Protein AF-A0A959VRY9-F1 (afdb_monomer)

Structure (mmCIF, N/CA/C/O backbone):
data_AF-A0A959VRY9-F1
#
_entry.id   AF-A0A959VRY9-F1
#
loop_
_atom_site.group_PDB
_atom_site.id
_atom_site.type_symbol
_atom_site.label_atom_id
_atom_site.label_alt_id
_atom_site.label_comp_id
_atom_site.label_asym_id
_atom_site.label_entity_id
_atom_site.label_seq_id
_atom_site.pdbx_PDB_ins_code
_atom_site.Cartn_x
_atom_site.Cartn_y
_atom_site.Cartn_z
_atom_site.occupancy
_atom_site.B_iso_or_equiv
_atom_site.auth_seq_id
_atom_site.auth_comp_id
_atom_site.auth_asym_id
_atom_site.auth_atom_id
_atom_site.pdbx_PDB_model_num
ATOM 1 N N . VAL A 1 1 ? -17.363 8.654 20.495 1.00 49.50 1 VAL A N 1
ATOM 2 C CA . VAL A 1 1 ? -18.351 7.666 19.997 1.00 49.50 1 VAL A CA 1
ATOM 3 C C . VAL A 1 1 ? -19.424 8.350 19.160 1.00 49.50 1 VAL A C 1
ATOM 5 O O . VAL A 1 1 ? -19.550 7.973 18.010 1.00 49.50 1 VAL A O 1
ATOM 8 N N . GLN A 1 2 ? -20.119 9.388 19.652 1.00 43.72 2 GLN A N 1
ATOM 9 C CA . GLN A 1 2 ? -21.129 10.095 18.842 1.00 43.72 2 GLN A CA 1
ATOM 10 C C . GLN A 1 2 ? -20.547 10.751 17.574 1.00 43.72 2 GLN A C 1
ATOM 12 O O . GLN A 1 2 ? -21.037 10.477 16.494 1.00 43.72 2 GLN A O 1
ATOM 17 N N . ASP A 1 3 ? -19.422 11.467 17.664 1.00 44.31 3 ASP A N 1
ATOM 18 C CA . ASP A 1 3 ? -18.777 12.072 16.480 1.00 44.31 3 ASP A CA 1
ATOM 19 C C . ASP A 1 3 ? -18.319 11.056 15.410 1.00 44.31 3 ASP A C 1
ATOM 21 O O . ASP A 1 3 ? -18.201 11.407 14.240 1.00 44.31 3 ASP A O 1
ATOM 25 N N . VAL A 1 4 ? -18.060 9.801 15.804 1.00 46.12 4 VAL A N 1
ATOM 26 C CA . VAL A 1 4 ? -17.737 8.689 14.887 1.00 46.12 4 VAL A CA 1
ATOM 27 C C . VAL A 1 4 ? -19.014 8.194 14.210 1.00 46.12 4 VAL A C 1
ATOM 29 O O . VAL A 1 4 ? -19.057 8.049 12.994 1.00 46.12 4 VAL A O 1
ATOM 32 N N . LEU A 1 5 ? -20.082 8.004 14.992 1.00 49.72 5 LEU A N 1
ATOM 33 C CA . LEU A 1 5 ? -21.415 7.661 14.490 1.00 49.72 5 LEU A CA 1
ATOM 3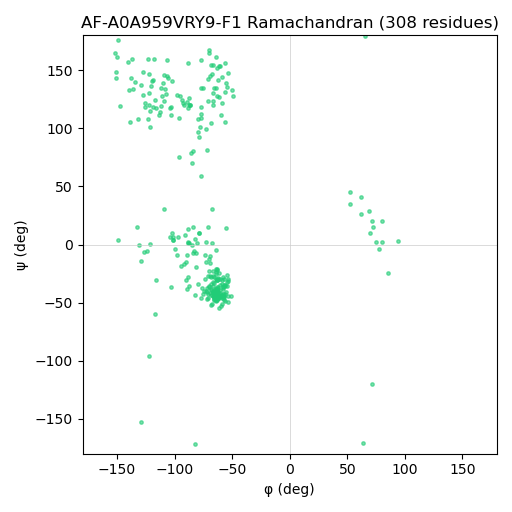4 C C . LEU A 1 5 ? -21.986 8.738 13.555 1.00 49.72 5 LEU A C 1
ATOM 36 O O . LEU A 1 5 ? -22.744 8.418 12.648 1.00 49.72 5 LEU A O 1
ATOM 40 N N . ASP A 1 6 ? -21.613 10.002 13.746 1.00 46.38 6 ASP A N 1
ATOM 41 C CA . ASP A 1 6 ? -22.079 11.119 12.922 1.00 46.38 6 ASP A CA 1
ATOM 42 C C . ASP A 1 6 ? -21.293 11.241 11.596 1.00 46.38 6 ASP A C 1
ATOM 44 O O . ASP A 1 6 ? -21.781 11.849 10.641 1.00 46.38 6 ASP A O 1
ATOM 48 N N . LYS A 1 7 ? -20.091 10.645 11.516 1.00 44.81 7 LYS A N 1
ATOM 49 C CA . LYS A 1 7 ? -19.239 10.574 10.309 1.00 44.81 7 LYS A CA 1
ATOM 50 C C . LYS A 1 7 ? -19.322 9.242 9.558 1.00 44.81 7 LYS A C 1
ATOM 52 O O . LYS A 1 7 ? -18.791 9.130 8.459 1.00 44.81 7 LYS A O 1
ATOM 57 N N . ALA A 1 8 ? -20.078 8.296 10.104 1.00 45.47 8 ALA A N 1
ATOM 58 C CA . ALA A 1 8 ? -20.418 6.956 9.623 1.00 45.47 8 ALA A CA 1
ATOM 59 C C . ALA A 1 8 ? -21.061 6.849 8.217 1.00 45.47 8 ALA A C 1
ATOM 61 O O . ALA A 1 8 ? -21.632 5.818 7.869 1.00 45.47 8 ALA A O 1
ATOM 62 N N . ALA A 1 9 ? -21.014 7.898 7.394 1.00 37.34 9 ALA A N 1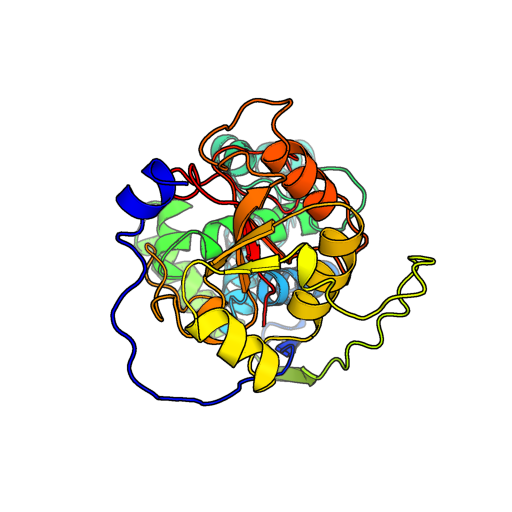
ATOM 63 C CA . ALA A 1 9 ? -21.694 7.981 6.102 1.00 37.34 9 ALA A CA 1
ATOM 64 C C . ALA A 1 9 ? -21.191 6.965 5.049 1.00 37.34 9 ALA A C 1
ATOM 66 O O . ALA A 1 9 ? -21.775 6.882 3.969 1.00 37.34 9 ALA A O 1
ATOM 67 N N . CYS A 1 10 ? -20.144 6.192 5.356 1.00 42.47 10 CYS A N 1
ATOM 68 C CA . CYS A 1 10 ? -19.593 5.142 4.496 1.00 42.47 10 CYS A CA 1
ATOM 69 C C . CYS A 1 10 ? -20.222 3.747 4.704 1.00 42.47 10 CYS A C 1
ATOM 71 O O . CYS A 1 10 ? -19.977 2.861 3.884 1.00 42.47 10 CYS A O 1
ATOM 73 N N . TYR A 1 11 ? -21.051 3.531 5.736 1.00 47.03 11 TYR A N 1
ATOM 74 C CA . TYR A 1 11 ? -21.694 2.230 5.985 1.00 47.03 11 TYR A CA 1
ATOM 75 C C . TYR A 1 11 ? -22.976 2.101 5.141 1.00 47.03 11 TYR A C 1
ATOM 77 O O . TYR A 1 11 ? -24.079 2.406 5.591 1.00 47.03 11 TYR A O 1
ATOM 85 N N . GLY A 1 12 ? -22.820 1.755 3.861 1.00 39.84 12 GLY A N 1
ATOM 86 C CA . GLY A 1 12 ? -23.936 1.582 2.922 1.00 39.84 12 GLY A CA 1
ATOM 87 C C . GLY A 1 12 ? -24.815 0.362 3.232 1.00 39.84 12 GLY A C 1
ATOM 88 O O . GLY A 1 12 ? -24.339 -0.611 3.804 1.00 39.84 12 GLY A O 1
ATOM 89 N N . ASP A 1 13 ? -26.087 0.402 2.814 1.00 36.28 13 ASP A N 1
ATOM 90 C CA . ASP A 1 13 ? -27.021 -0.738 2.860 1.00 36.28 13 ASP A CA 1
ATOM 91 C C . ASP A 1 13 ? -26.503 -1.911 2.003 1.00 36.28 13 ASP A C 1
ATOM 93 O O . ASP A 1 13 ? -26.204 -1.736 0.817 1.00 36.28 13 ASP A O 1
ATOM 97 N N . LEU A 1 14 ? -26.412 -3.115 2.582 1.00 43.03 14 LEU A N 1
ATOM 98 C CA . LEU A 1 14 ? -25.776 -4.277 1.949 1.00 43.03 14 LEU A CA 1
ATOM 99 C C . LEU A 1 14 ? -26.770 -5.277 1.366 1.00 43.03 14 LEU A C 1
ATOM 101 O O . LEU A 1 14 ? -27.803 -5.590 1.956 1.00 43.03 14 LEU A O 1
ATOM 105 N N . GLY A 1 15 ? -26.410 -5.809 0.197 1.00 35.34 15 GLY A N 1
ATOM 106 C CA . GLY A 1 15 ? -27.055 -6.953 -0.434 1.00 35.34 15 GLY A CA 1
ATOM 107 C C . GLY A 1 15 ? -26.160 -8.189 -0.376 1.00 35.34 15 GLY A C 1
ATOM 108 O O . GLY A 1 15 ? -24.977 -8.123 -0.711 1.00 35.34 15 GLY A O 1
ATOM 109 N N . ASP A 1 16 ? -26.760 -9.318 0.003 1.00 37.28 16 ASP A N 1
ATOM 110 C CA . ASP A 1 16 ? -26.166 -10.655 -0.010 1.00 37.28 16 ASP A CA 1
ATOM 111 C C . ASP A 1 16 ? -25.657 -11.037 -1.407 1.00 37.28 16 ASP A C 1
ATOM 113 O O . ASP A 1 16 ? -26.446 -11.415 -2.271 1.00 37.28 16 ASP A O 1
ATOM 117 N N . THR A 1 17 ? -24.340 -11.029 -1.625 1.00 38.25 17 THR A N 1
ATOM 118 C CA . THR A 1 17 ? -23.703 -11.950 -2.582 1.00 38.25 17 THR A CA 1
ATOM 119 C C . THR A 1 17 ? -22.303 -12.325 -2.096 1.00 38.25 17 THR A C 1
ATOM 121 O O . THR A 1 17 ? -21.437 -11.475 -1.908 1.00 38.25 17 THR A O 1
ATOM 124 N N . VAL A 1 18 ? -22.099 -13.623 -1.858 1.00 38.34 18 VAL A N 1
ATOM 125 C CA . VAL A 1 18 ? -20.848 -14.223 -1.382 1.00 38.34 18 VAL A CA 1
ATOM 126 C C . VAL A 1 18 ? -20.259 -15.070 -2.510 1.00 38.34 18 VAL A C 1
ATOM 128 O O . VAL A 1 18 ? -20.870 -16.057 -2.905 1.00 38.34 18 VAL A O 1
ATOM 131 N N . GLU A 1 19 ? -19.051 -14.739 -2.964 1.00 36.59 19 GLU A N 1
ATOM 132 C CA . GLU A 1 19 ? -18.061 -15.752 -3.340 1.00 36.59 19 GLU A CA 1
ATOM 133 C C . GLU A 1 19 ? -16.779 -15.463 -2.553 1.00 36.59 19 GLU A C 1
ATOM 135 O O . GLU A 1 19 ? -16.200 -14.381 -2.647 1.00 36.59 19 GLU A O 1
ATOM 140 N N . ALA A 1 20 ? -16.378 -16.421 -1.719 1.00 39.19 20 ALA A N 1
ATOM 141 C CA . ALA A 1 20 ? -15.155 -16.360 -0.938 1.00 39.19 20 ALA A CA 1
ATOM 142 C C . ALA A 1 20 ? -13.962 -16.689 -1.848 1.00 39.19 20 ALA A C 1
ATOM 144 O O . ALA A 1 20 ? -13.706 -17.855 -2.149 1.00 39.19 20 ALA A O 1
ATOM 145 N N . ASP A 1 21 ? -13.222 -15.676 -2.303 1.00 40.88 21 ASP A N 1
ATOM 146 C CA . ASP A 1 21 ? -11.870 -15.894 -2.832 1.00 40.88 21 ASP A CA 1
ATOM 147 C C . ASP A 1 21 ? -10.897 -15.873 -1.643 1.00 40.88 21 ASP A C 1
ATOM 149 O O . ASP A 1 21 ? -10.285 -14.864 -1.300 1.00 40.88 21 ASP A O 1
ATOM 153 N N . GLU A 1 22 ? -10.872 -17.011 -0.953 1.00 44.75 22 GLU A N 1
ATOM 154 C CA . GLU A 1 22 ? -10.292 -17.259 0.375 1.00 44.75 22 GLU A CA 1
ATOM 155 C C . GLU A 1 22 ? -8.758 -17.442 0.388 1.00 44.75 22 GLU A C 1
ATOM 157 O O . GLU A 1 22 ? -8.208 -17.931 1.373 1.00 44.75 22 GLU A O 1
ATOM 162 N N . GLN A 1 23 ? -8.039 -17.169 -0.709 1.00 48.69 23 GLN A N 1
ATOM 163 C CA . GLN A 1 23 ? -6.652 -17.642 -0.851 1.00 48.69 23 GLN A CA 1
ATOM 164 C C . GLN A 1 23 ? -5.685 -16.604 -1.405 1.00 48.69 23 GLN A C 1
ATOM 166 O O . GLN A 1 23 ? -5.927 -16.027 -2.467 1.00 48.69 23 GLN A O 1
ATOM 171 N N . LEU A 1 24 ? -4.529 -16.523 -0.734 1.00 47.06 24 LEU A N 1
ATOM 172 C CA . LEU A 1 24 ? -3.384 -15.736 -1.165 1.00 47.06 24 LEU A CA 1
ATOM 173 C C . LEU A 1 24 ? -2.873 -16.180 -2.520 1.00 47.06 24 LEU A C 1
ATOM 175 O O . LEU A 1 24 ? -2.371 -17.297 -2.672 1.00 47.06 24 LEU A O 1
ATOM 179 N N . LYS A 1 25 ? -3.057 -15.314 -3.522 1.00 57.34 25 LYS A N 1
ATOM 180 C CA . LYS A 1 25 ? -2.645 -15.570 -4.905 1.00 57.34 25 LYS A CA 1
ATOM 181 C C . LYS A 1 25 ? -1.294 -14.925 -5.132 1.00 57.34 25 LYS A C 1
ATOM 183 O O . LYS A 1 25 ? -1.172 -13.928 -5.836 1.00 57.34 25 LYS A O 1
ATOM 188 N N . ASN A 1 26 ? -0.269 -15.573 -4.594 1.00 68.44 26 ASN A N 1
ATOM 189 C CA . ASN A 1 26 ? 1.088 -15.329 -5.048 1.00 68.44 26 ASN A CA 1
ATOM 190 C C . ASN A 1 26 ? 1.210 -15.802 -6.496 1.00 68.44 26 ASN A C 1
ATOM 192 O O . ASN A 1 26 ? 0.731 -16.881 -6.847 1.00 68.44 26 ASN A O 1
ATOM 196 N N . TYR A 1 27 ? 1.831 -15.003 -7.354 1.00 77.88 27 TYR A N 1
ATOM 197 C CA . TYR A 1 27 ? 2.062 -15.387 -8.739 1.00 77.88 27 TYR A CA 1
ATOM 198 C C . TYR A 1 27 ? 3.533 -15.702 -8.936 1.00 77.88 27 TYR A C 1
ATOM 200 O O . TYR A 1 27 ? 4.385 -14.893 -8.598 1.00 77.88 27 TYR A O 1
ATOM 208 N N . ILE A 1 28 ? 3.808 -16.862 -9.525 1.00 81.50 28 ILE A N 1
ATOM 209 C CA . ILE A 1 28 ? 5.102 -17.137 -10.142 1.00 81.50 28 ILE A CA 1
ATOM 210 C C . ILE A 1 28 ? 4.889 -17.024 -11.642 1.00 81.50 28 ILE A C 1
ATOM 212 O O . ILE A 1 28 ? 4.080 -17.753 -12.230 1.00 81.50 28 ILE A O 1
ATOM 216 N N . CYS A 1 29 ? 5.581 -16.075 -12.244 1.00 84.75 29 CYS A N 1
ATOM 217 C CA . CYS A 1 29 ? 5.404 -15.654 -13.612 1.00 84.75 29 CYS A CA 1
ATOM 218 C C . CYS A 1 29 ? 6.692 -15.872 -14.406 1.00 84.75 29 CYS A C 1
ATOM 220 O O . CYS A 1 29 ? 7.807 -15.614 -13.961 1.00 84.75 29 CYS A O 1
ATOM 222 N N . GLN A 1 30 ? 6.522 -16.320 -15.640 1.00 84.81 30 GLN A N 1
ATOM 223 C CA . GLN A 1 30 ? 7.581 -16.405 -16.626 1.00 84.81 30 GLN A CA 1
ATOM 224 C C . GLN A 1 30 ? 7.214 -15.474 -17.775 1.00 84.81 30 GLN A C 1
ATOM 226 O O . GLN A 1 30 ? 6.126 -15.582 -18.339 1.00 84.81 30 GLN A O 1
ATOM 231 N N . ALA A 1 31 ? 8.098 -14.532 -18.107 1.00 77.69 31 ALA A N 1
ATOM 232 C CA . ALA A 1 31 ? 7.881 -13.649 -19.250 1.00 77.69 31 ALA A CA 1
ATOM 233 C C . ALA A 1 31 ? 7.856 -14.448 -20.562 1.00 77.69 31 ALA A C 1
ATOM 235 O O . ALA A 1 31 ? 8.344 -15.579 -20.619 1.00 77.69 31 ALA A O 1
ATOM 236 N N . SER A 1 32 ? 7.292 -13.859 -21.619 1.00 80.12 32 SER A N 1
ATOM 237 C CA . SER A 1 32 ? 7.204 -14.515 -22.926 1.00 80.12 32 SER A CA 1
ATOM 238 C C . SER A 1 32 ? 8.574 -15.007 -23.409 1.00 80.12 32 SER A C 1
ATOM 240 O O . SER A 1 32 ? 9.592 -14.361 -23.160 1.00 80.12 32 SER A O 1
ATOM 242 N N . ASP A 1 33 ? 8.622 -16.119 -24.150 1.00 76.50 33 ASP A N 1
ATOM 243 C CA . ASP A 1 33 ? 9.887 -16.698 -24.644 1.00 76.50 33 ASP A CA 1
ATOM 244 C C . ASP A 1 33 ? 10.751 -15.683 -25.413 1.00 76.50 33 ASP A C 1
ATOM 246 O O . ASP A 1 33 ? 11.979 -15.744 -25.390 1.00 76.50 33 ASP A O 1
ATOM 250 N N . ALA A 1 34 ? 10.110 -14.709 -26.065 1.00 73.06 34 ALA A N 1
ATOM 251 C CA . ALA A 1 34 ? 10.777 -13.633 -26.788 1.00 73.06 34 ALA A CA 1
ATOM 252 C C . ALA A 1 34 ? 11.489 -12.616 -25.875 1.00 73.06 34 ALA A C 1
ATOM 254 O O . ALA A 1 34 ? 12.378 -11.911 -26.346 1.00 73.06 34 ALA A O 1
ATOM 255 N N . ARG A 1 35 ? 11.084 -12.504 -24.605 1.00 78.88 35 ARG A N 1
ATOM 256 C CA . ARG A 1 35 ? 11.512 -11.461 -23.657 1.00 78.88 35 ARG A CA 1
ATOM 257 C C . ARG A 1 35 ? 12.055 -12.008 -22.334 1.00 78.88 35 ARG A C 1
ATOM 259 O O . ARG A 1 35 ? 12.595 -11.239 -21.549 1.00 78.88 35 ARG A O 1
ATOM 266 N N . VAL A 1 36 ? 11.985 -13.318 -22.092 1.00 72.38 36 VAL A N 1
ATOM 267 C CA . VAL A 1 36 ? 12.391 -13.957 -20.825 1.00 72.38 36 VAL A CA 1
ATOM 268 C C . VAL A 1 36 ? 13.845 -13.686 -20.426 1.00 72.38 36 VAL A C 1
ATOM 270 O O . VAL A 1 36 ? 14.155 -13.614 -19.244 1.00 72.38 36 VAL A O 1
ATOM 273 N N . LEU A 1 37 ? 14.736 -13.480 -21.399 1.00 79.81 37 LEU A N 1
ATOM 274 C CA . LEU A 1 37 ? 16.145 -13.159 -21.145 1.00 79.81 37 LEU A CA 1
ATOM 275 C C . LEU A 1 37 ? 16.398 -11.665 -20.886 1.00 79.81 37 LEU A C 1
ATOM 277 O O . LEU A 1 37 ? 17.524 -11.286 -20.567 1.00 79.81 37 LEU A O 1
ATOM 281 N N . GLU A 1 38 ? 15.390 -10.808 -21.063 1.00 86.31 38 GLU A N 1
ATOM 282 C CA . GLU A 1 38 ? 15.532 -9.359 -20.910 1.00 86.31 38 GLU A CA 1
ATOM 283 C C . GLU A 1 38 ? 15.287 -8.888 -19.478 1.00 86.31 38 GLU A C 1
ATOM 285 O O . GLU A 1 38 ? 15.881 -7.885 -19.086 1.00 86.31 38 GLU A O 1
ATOM 290 N N . ILE A 1 39 ? 14.463 -9.606 -18.707 1.00 91.06 39 ILE A N 1
ATOM 291 C CA . ILE A 1 39 ? 14.120 -9.249 -17.327 1.00 91.06 39 ILE A CA 1
ATOM 292 C C . ILE A 1 39 ? 15.096 -9.932 -16.366 1.00 91.06 39 ILE A C 1
ATOM 294 O O . ILE A 1 39 ? 15.146 -11.164 -16.316 1.00 91.06 39 ILE A O 1
ATOM 298 N N . PRO A 1 40 ? 15.856 -9.183 -15.551 1.00 92.88 40 PRO A N 1
ATOM 299 C CA . PRO A 1 40 ? 16.670 -9.796 -14.512 1.00 92.88 40 PRO A CA 1
ATOM 300 C C . PRO A 1 40 ? 15.794 -10.506 -13.465 1.00 92.88 40 PRO A C 1
ATOM 302 O O . PRO A 1 40 ? 14.851 -9.917 -12.941 1.00 92.88 40 PRO A O 1
ATOM 305 N N . ASN A 1 41 ? 16.155 -11.734 -13.071 1.00 88.50 41 ASN A N 1
ATOM 306 C CA . ASN A 1 41 ? 15.417 -12.508 -12.053 1.00 88.50 41 ASN A CA 1
ATOM 307 C C . ASN A 1 41 ? 15.219 -11.750 -10.729 1.00 88.50 41 ASN A C 1
ATOM 309 O O . ASN A 1 41 ? 14.232 -11.966 -10.031 1.00 88.50 41 ASN A O 1
ATOM 313 N N . TYR A 1 42 ? 16.168 -10.878 -10.373 1.00 91.81 42 TYR A N 1
ATOM 314 C CA . TYR A 1 42 ? 16.071 -10.034 -9.185 1.00 91.81 42 TYR A CA 1
ATOM 315 C C . TYR A 1 42 ? 14.867 -9.083 -9.250 1.00 91.81 42 TYR A C 1
ATOM 317 O O . TYR A 1 42 ? 14.114 -9.014 -8.288 1.00 91.81 42 TYR A O 1
ATOM 325 N N . TYR A 1 43 ? 14.641 -8.445 -10.403 1.00 95.38 43 TYR A N 1
ATOM 326 C CA . TYR A 1 43 ? 13.486 -7.579 -10.646 1.00 95.38 43 TYR A CA 1
ATOM 327 C C . TYR A 1 43 ? 12.188 -8.377 -10.727 1.00 95.38 43 TYR A C 1
ATOM 329 O O . TYR A 1 43 ? 11.185 -7.964 -10.161 1.00 95.38 43 TYR A O 1
ATOM 337 N N . MET A 1 44 ? 12.213 -9.535 -11.400 1.00 94.19 44 MET A N 1
ATOM 338 C CA . MET A 1 44 ? 11.012 -10.353 -11.576 1.00 94.19 44 MET A CA 1
ATOM 339 C C . MET A 1 44 ? 10.374 -10.731 -10.234 1.00 94.19 44 MET A C 1
ATOM 341 O O . MET A 1 44 ? 9.169 -10.567 -10.065 1.00 94.19 44 MET A O 1
ATOM 345 N N . ARG A 1 45 ? 11.195 -11.141 -9.258 1.00 90.62 45 ARG A N 1
ATOM 346 C CA . ARG A 1 45 ? 10.725 -11.447 -7.900 1.00 90.62 45 ARG A CA 1
ATOM 347 C C . ARG A 1 45 ? 10.149 -10.223 -7.186 1.00 90.62 45 ARG A C 1
ATOM 349 O O . ARG A 1 45 ? 9.117 -10.354 -6.542 1.00 90.62 45 ARG A O 1
ATOM 356 N N . GLY A 1 46 ? 10.763 -9.050 -7.347 1.00 91.31 46 GLY A N 1
ATOM 357 C CA . GLY A 1 46 ? 10.219 -7.803 -6.802 1.00 91.31 46 GLY A CA 1
ATOM 358 C C . GLY A 1 46 ? 8.859 -7.442 -7.411 1.00 91.31 46 GLY A C 1
ATOM 359 O O . GLY A 1 46 ? 7.960 -7.011 -6.697 1.00 91.31 46 GLY A O 1
ATOM 360 N N . PHE A 1 47 ? 8.659 -7.661 -8.719 1.00 95.19 47 PHE A N 1
ATOM 361 C CA . PHE A 1 47 ? 7.360 -7.420 -9.365 1.00 95.19 47 PHE A CA 1
ATOM 362 C C . PHE A 1 47 ? 6.270 -8.366 -8.851 1.00 95.19 47 PHE A C 1
ATOM 364 O O . PHE A 1 47 ? 5.141 -7.931 -8.630 1.00 95.19 47 PHE A O 1
ATOM 371 N N . GLU A 1 48 ? 6.597 -9.649 -8.686 1.00 89.06 48 GLU A N 1
ATOM 372 C CA . GLU A 1 48 ? 5.690 -10.666 -8.141 1.00 89.06 48 GLU A CA 1
ATOM 373 C C . GLU A 1 48 ? 5.299 -10.351 -6.695 1.00 89.06 48 GLU A C 1
ATOM 375 O O . GLU A 1 48 ? 4.109 -10.368 -6.371 1.00 89.06 48 GLU A O 1
ATOM 380 N N . ASP A 1 49 ? 6.285 -10.015 -5.860 1.00 86.00 49 ASP A N 1
ATOM 381 C CA . ASP A 1 49 ? 6.088 -9.654 -4.458 1.00 86.00 49 ASP A CA 1
ATOM 382 C C . ASP A 1 49 ? 5.216 -8.401 -4.320 1.00 86.00 49 ASP A C 1
ATOM 384 O O . ASP A 1 49 ? 4.142 -8.447 -3.718 1.00 86.00 49 ASP A O 1
ATOM 388 N N . ALA A 1 50 ? 5.598 -7.305 -4.981 1.00 89.62 50 ALA A N 1
ATOM 389 C CA . ALA A 1 50 ? 4.878 -6.044 -4.878 1.00 89.62 50 ALA A CA 1
ATOM 390 C C . ALA A 1 50 ? 3.450 -6.139 -5.440 1.00 89.62 50 ALA A C 1
ATOM 392 O O . ALA A 1 50 ? 2.507 -5.613 -4.845 1.00 89.62 50 ALA A O 1
ATOM 393 N N . ALA A 1 51 ? 3.248 -6.839 -6.562 1.00 88.56 51 ALA A N 1
ATOM 394 C CA . ALA A 1 51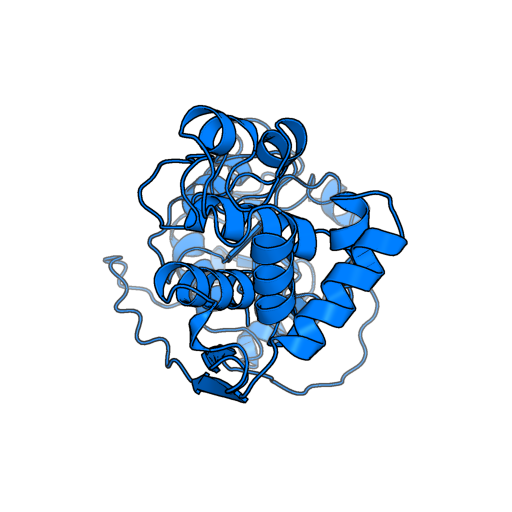 ? 1.908 -7.036 -7.108 1.00 88.56 51 ALA A CA 1
ATOM 395 C C . ALA A 1 51 ? 1.027 -7.912 -6.206 1.00 88.56 51 ALA A C 1
ATOM 397 O O . ALA A 1 51 ? -0.186 -7.694 -6.171 1.00 88.56 51 ALA A O 1
ATOM 398 N N . SER A 1 52 ? 1.613 -8.877 -5.491 1.00 80.50 52 SER A N 1
ATOM 399 C CA . SER A 1 52 ? 0.906 -9.671 -4.483 1.00 80.50 52 SER A CA 1
ATOM 400 C C . SER A 1 52 ? 0.529 -8.808 -3.277 1.00 80.50 52 SER A C 1
ATOM 402 O O . SER A 1 52 ? -0.652 -8.690 -2.945 1.00 80.50 52 SER A O 1
ATOM 404 N N . ARG A 1 53 ? 1.510 -8.092 -2.706 1.00 79.69 53 ARG A N 1
ATOM 405 C CA . ARG A 1 53 ? 1.352 -7.187 -1.556 1.00 79.69 53 ARG A CA 1
ATOM 406 C C . ARG A 1 53 ? 0.211 -6.187 -1.743 1.00 79.69 53 ARG A C 1
ATOM 408 O O . ARG A 1 53 ? -0.576 -5.981 -0.821 1.00 79.69 53 ARG A O 1
ATOM 415 N N . TYR A 1 54 ? 0.122 -5.597 -2.933 1.00 82.25 54 TYR A N 1
ATOM 416 C CA . TYR A 1 54 ? -0.849 -4.552 -3.269 1.00 82.25 54 TYR A CA 1
ATOM 417 C C . TYR A 1 54 ? -2.056 -5.047 -4.082 1.00 82.25 54 TYR A C 1
ATOM 419 O O . TYR A 1 54 ? -2.859 -4.242 -4.548 1.00 82.25 54 TYR A O 1
ATOM 427 N N . GLY A 1 55 ? -2.198 -6.360 -4.289 1.00 79.00 55 GLY A N 1
ATOM 428 C CA . GLY A 1 55 ? -3.348 -6.931 -4.997 1.00 79.00 55 GLY A CA 1
ATOM 429 C C . GLY A 1 55 ? -3.494 -6.485 -6.459 1.00 79.00 55 GLY A C 1
ATOM 430 O O . GLY A 1 55 ? -4.595 -6.516 -7.005 1.00 79.00 55 GLY A O 1
ATOM 431 N N . LEU A 1 56 ? -2.401 -6.108 -7.131 1.00 85.81 56 LEU A N 1
ATOM 432 C CA . LEU A 1 56 ? -2.416 -5.600 -8.514 1.00 85.81 56 LEU A CA 1
ATOM 433 C C . LEU A 1 56 ? -2.662 -6.703 -9.567 1.00 85.81 56 LEU A C 1
ATOM 435 O O . LEU A 1 56 ? -2.844 -6.436 -10.762 1.00 85.81 56 LEU A O 1
ATOM 439 N N . GLY A 1 57 ? -2.638 -7.967 -9.133 1.00 86.31 57 GLY A N 1
ATOM 440 C CA . GLY A 1 57 ? -2.857 -9.144 -9.966 1.00 86.31 57 GLY A CA 1
ATOM 441 C C . GLY A 1 57 ? -1.795 -9.342 -11.054 1.00 86.31 57 GLY A C 1
ATOM 442 O O . GLY A 1 57 ? -0.782 -8.647 -11.128 1.00 86.31 57 GLY A O 1
ATOM 443 N N . LYS A 1 58 ? -2.052 -10.291 -11.965 1.00 90.50 58 LYS A N 1
ATOM 444 C CA . LYS A 1 58 ? -1.130 -10.617 -13.074 1.00 90.50 58 LYS A CA 1
ATOM 445 C C . LYS A 1 58 ? -0.822 -9.408 -13.962 1.00 90.50 58 LYS A C 1
ATOM 447 O O . LYS A 1 58 ? 0.291 -9.277 -14.454 1.00 90.50 58 LYS A O 1
ATOM 452 N N . ARG A 1 59 ? -1.812 -8.532 -14.184 1.00 93.44 59 ARG A N 1
ATOM 453 C CA . ARG A 1 59 ? -1.626 -7.308 -14.980 1.00 93.44 59 ARG A CA 1
ATOM 454 C C . ARG A 1 59 ? -0.633 -6.361 -14.307 1.00 93.44 59 ARG A C 1
ATOM 456 O O . ARG A 1 59 ? 0.223 -5.831 -15.003 1.00 93.44 59 ARG A O 1
ATOM 463 N N . GLY A 1 60 ? -0.714 -6.203 -12.986 1.00 94.00 60 GLY A N 1
ATOM 464 C CA . GLY A 1 60 ? 0.210 -5.381 -12.209 1.00 94.00 60 GLY A CA 1
ATOM 465 C C . GLY A 1 60 ? 1.668 -5.796 -12.369 1.00 94.00 60 GLY A C 1
ATOM 466 O O . GLY A 1 60 ? 2.503 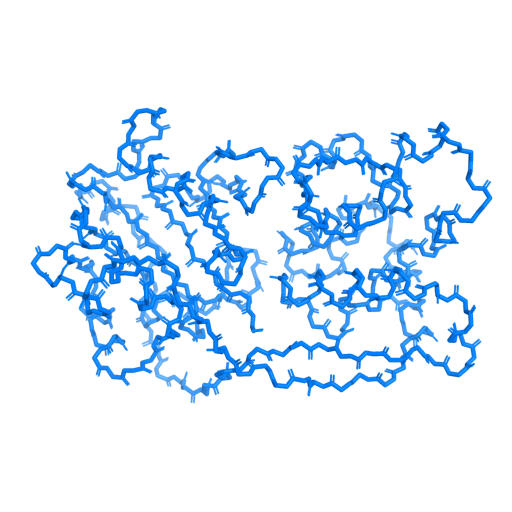-4.944 -12.648 1.00 94.00 60 GLY A O 1
ATOM 467 N N . ILE A 1 61 ? 1.960 -7.100 -12.302 1.00 94.88 61 ILE A N 1
ATOM 468 C CA . ILE A 1 61 ? 3.321 -7.646 -12.492 1.00 94.88 61 ILE A CA 1
ATOM 469 C C . ILE A 1 61 ? 3.915 -7.168 -13.819 1.00 94.88 61 ILE A C 1
ATOM 471 O O . ILE A 1 61 ? 5.025 -6.640 -13.871 1.00 94.88 61 ILE A O 1
ATOM 475 N N . TRP A 1 62 ? 3.151 -7.314 -14.903 1.00 96.38 62 TRP A N 1
ATOM 476 C CA . TRP A 1 62 ? 3.620 -6.942 -16.235 1.00 96.38 62 TRP A CA 1
ATOM 477 C C . TRP A 1 62 ? 3.681 -5.430 -16.453 1.00 96.38 62 TRP A C 1
ATOM 479 O O . TRP A 1 62 ? 4.545 -4.970 -17.195 1.00 96.38 62 TRP A O 1
ATOM 489 N N . VAL A 1 63 ? 2.817 -4.654 -15.792 1.00 98.19 63 VAL A N 1
ATOM 490 C CA . VAL A 1 63 ? 2.900 -3.186 -15.788 1.00 98.19 63 VAL A CA 1
ATOM 491 C C . VAL A 1 63 ? 4.164 -2.717 -15.067 1.00 98.19 63 VAL A C 1
ATOM 493 O O . VAL A 1 63 ? 4.901 -1.915 -15.633 1.00 98.19 63 VAL A O 1
ATOM 496 N N . LEU A 1 64 ? 4.481 -3.263 -13.889 1.00 98.25 64 LEU A N 1
ATOM 497 C CA . LEU A 1 64 ? 5.719 -2.950 -13.165 1.00 98.25 64 LEU A CA 1
ATOM 498 C C . LEU A 1 64 ? 6.960 -3.295 -14.006 1.00 98.25 64 LEU A C 1
ATOM 500 O O . LEU A 1 64 ? 7.875 -2.480 -14.132 1.00 98.25 64 LEU A O 1
ATOM 504 N N . ALA A 1 65 ? 6.954 -4.462 -14.660 1.00 97.62 65 ALA A N 1
ATOM 505 C CA . ALA A 1 65 ? 8.027 -4.875 -15.562 1.00 97.62 65 ALA A CA 1
ATOM 506 C C . ALA A 1 65 ? 8.189 -3.956 -16.783 1.00 97.62 65 ALA A C 1
ATOM 508 O O . ALA A 1 65 ? 9.319 -3.701 -17.208 1.00 97.62 65 ALA A O 1
ATOM 509 N N . ALA A 1 66 ? 7.084 -3.470 -17.352 1.00 97.81 66 ALA A N 1
ATOM 510 C CA . ALA A 1 66 ? 7.094 -2.539 -18.476 1.00 97.81 66 ALA A CA 1
ATOM 511 C C . ALA A 1 66 ? 7.629 -1.161 -18.071 1.00 97.81 66 ALA A C 1
ATOM 513 O O . ALA A 1 66 ? 8.461 -0.605 -18.784 1.00 97.81 66 ALA A O 1
ATOM 514 N N . VAL A 1 67 ? 7.208 -0.640 -16.915 1.00 98.31 67 VAL A N 1
ATOM 515 C CA . VAL A 1 67 ? 7.701 0.632 -16.364 1.00 98.31 67 VAL A CA 1
ATOM 516 C C . VAL A 1 67 ? 9.207 0.560 -16.128 1.00 98.31 67 VAL A C 1
ATOM 518 O O . VAL A 1 67 ? 9.940 1.358 -16.700 1.00 98.31 67 VAL A O 1
ATOM 521 N N . ALA A 1 68 ? 9.701 -0.455 -15.410 1.00 97.88 68 ALA A N 1
ATOM 522 C CA . ALA A 1 68 ? 11.139 -0.627 -15.176 1.00 97.88 68 ALA A CA 1
ATOM 523 C C . ALA A 1 68 ? 11.953 -0.662 -16.484 1.00 97.88 68 ALA A C 1
ATOM 525 O O . ALA A 1 68 ? 13.072 -0.145 -16.560 1.00 97.88 68 ALA A O 1
ATOM 526 N N . ARG A 1 69 ? 11.386 -1.260 -17.542 1.00 96.94 69 ARG A N 1
ATOM 527 C CA . ARG A 1 69 ? 12.011 -1.297 -18.867 1.00 96.94 69 ARG A CA 1
ATOM 528 C C . ARG A 1 69 ? 12.000 0.067 -19.554 1.00 96.94 69 ARG A C 1
ATOM 530 O O . ARG A 1 69 ? 13.005 0.450 -20.146 1.00 96.94 69 ARG A O 1
ATOM 537 N N . LEU A 1 70 ? 10.865 0.765 -19.531 1.00 96.94 70 LEU A N 1
ATOM 538 C CA . LEU A 1 70 ? 10.682 2.062 -20.187 1.00 96.94 70 LEU A CA 1
ATOM 539 C C . LEU A 1 70 ? 11.497 3.169 -19.516 1.00 96.94 70 LEU A C 1
ATOM 541 O O . LEU A 1 70 ? 12.058 4.003 -20.224 1.00 96.94 70 LEU A O 1
ATOM 545 N N . GLU A 1 71 ? 11.594 3.144 -18.189 1.00 96.81 71 GLU A N 1
ATOM 546 C CA . GLU A 1 71 ? 12.300 4.157 -17.403 1.00 96.81 71 GLU A CA 1
ATOM 547 C C . GLU A 1 71 ? 13.818 4.014 -17.493 1.00 96.81 71 GLU A C 1
ATOM 549 O O . GLU A 1 71 ? 14.544 5.000 -17.629 1.00 96.81 71 GLU A O 1
ATOM 554 N N . SER A 1 72 ? 14.320 2.781 -17.415 1.00 96.19 72 SER A N 1
ATOM 555 C CA . SER A 1 72 ? 15.755 2.568 -17.210 1.00 96.19 72 SER A CA 1
ATOM 556 C C . SER A 1 72 ? 16.327 1.305 -17.835 1.00 96.19 72 SER A C 1
ATOM 558 O O . SER A 1 72 ? 17.502 1.000 -17.624 1.00 96.19 72 SER A O 1
ATOM 560 N N . ASP A 1 73 ? 15.515 0.544 -18.567 1.00 95.94 73 ASP A N 1
ATOM 561 C CA . ASP A 1 73 ? 15.879 -0.791 -19.027 1.00 95.94 73 ASP A CA 1
ATOM 562 C C . ASP A 1 73 ? 16.375 -1.695 -17.875 1.00 95.94 73 ASP A C 1
ATOM 564 O O . ASP A 1 73 ? 17.403 -2.370 -17.987 1.00 95.94 73 ASP A O 1
ATOM 568 N N . TYR A 1 74 ? 15.651 -1.682 -16.746 1.00 95.88 74 TYR A N 1
ATOM 569 C CA . TYR A 1 74 ? 16.003 -2.377 -15.495 1.00 95.88 74 TYR A CA 1
ATOM 570 C C . TYR A 1 74 ? 17.327 -1.885 -14.880 1.00 95.88 74 TYR A C 1
ATOM 572 O O . TYR A 1 74 ? 18.165 -2.672 -14.428 1.00 95.88 74 TYR A O 1
ATOM 580 N N . GLY A 1 75 ? 17.551 -0.571 -14.917 1.00 95.12 75 GLY A N 1
ATOM 581 C CA . GLY A 1 75 ? 18.757 0.097 -14.425 1.00 95.12 75 GLY A CA 1
ATOM 582 C C . GLY A 1 75 ? 19.990 -0.064 -15.322 1.00 95.12 75 GLY A C 1
ATOM 583 O O . GLY A 1 75 ? 21.076 0.414 -14.977 1.00 95.12 75 GLY A O 1
ATOM 584 N N . ARG A 1 76 ? 19.876 -0.744 -16.471 1.00 94.56 76 ARG A N 1
ATOM 585 C CA . ARG A 1 76 ? 21.025 -1.042 -17.332 1.00 94.56 76 ARG A CA 1
ATOM 586 C C . ARG A 1 76 ? 21.601 0.234 -17.936 1.00 94.56 76 ARG A C 1
ATOM 588 O O . ARG A 1 76 ? 20.941 0.983 -18.643 1.00 94.56 76 ARG A O 1
ATOM 595 N N . GLY A 1 77 ? 22.892 0.455 -17.693 1.00 92.19 77 GLY A N 1
ATOM 596 C CA . GLY A 1 77 ? 23.613 1.614 -18.222 1.00 92.19 77 GLY A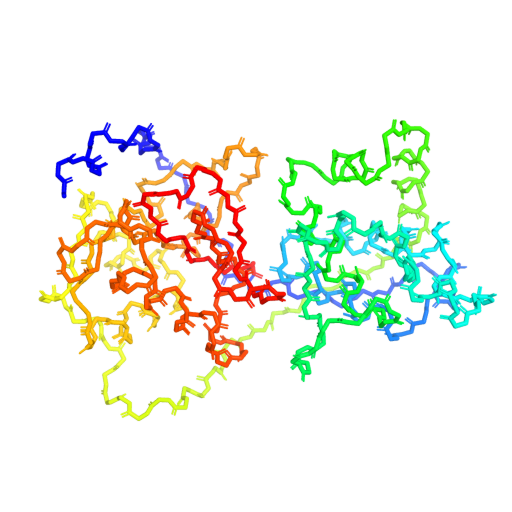 CA 1
ATOM 597 C C . GLY A 1 77 ? 23.395 2.912 -17.441 1.00 92.19 77 GLY A C 1
ATOM 598 O O . GLY A 1 77 ? 23.981 3.928 -17.816 1.00 92.19 77 GLY A O 1
ATOM 599 N N . MET A 1 78 ? 22.623 2.894 -16.348 1.00 95.50 78 MET A N 1
ATOM 600 C CA . MET A 1 78 ? 22.532 4.037 -15.441 1.00 95.50 78 MET A CA 1
ATOM 601 C C . MET A 1 78 ? 23.832 4.217 -14.650 1.00 95.50 78 MET A C 1
ATOM 603 O O . MET A 1 78 ? 24.475 3.262 -14.213 1.00 95.50 78 MET A O 1
ATOM 607 N N . THR A 1 79 ? 24.218 5.471 -14.431 1.00 96.19 79 THR A N 1
ATOM 608 C CA . THR A 1 79 ? 25.282 5.829 -13.486 1.00 96.19 79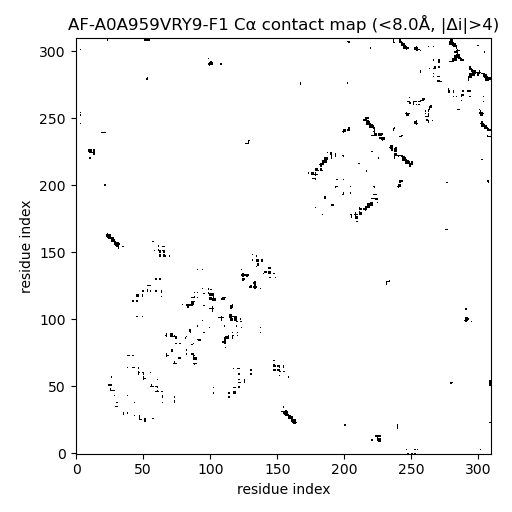 THR A CA 1
ATOM 609 C C . THR A 1 79 ? 24.771 5.765 -12.041 1.00 96.19 79 THR A C 1
ATOM 611 O O . THR A 1 79 ? 23.571 5.937 -11.813 1.00 96.19 79 THR A O 1
ATOM 614 N N . PRO A 1 80 ? 25.660 5.631 -11.036 1.00 93.38 80 PRO A N 1
ATOM 615 C CA . PRO A 1 80 ? 25.258 5.679 -9.628 1.00 93.38 80 PRO A CA 1
ATOM 616 C C . PRO A 1 80 ? 24.481 6.947 -9.248 1.00 93.38 80 PRO A C 1
ATOM 618 O O . PRO A 1 80 ? 23.597 6.903 -8.402 1.00 93.38 80 PRO A O 1
ATOM 621 N N . GLN A 1 81 ? 24.785 8.084 -9.884 1.00 93.12 81 GLN A N 1
ATOM 622 C CA . GLN A 1 81 ? 24.063 9.329 -9.626 1.00 93.12 81 GLN A CA 1
ATOM 623 C C . GLN A 1 81 ? 22.633 9.282 -10.179 1.00 93.12 81 GLN A C 1
ATOM 625 O O . GLN A 1 81 ? 21.708 9.686 -9.487 1.00 93.12 81 GLN A O 1
ATOM 630 N N . GLN A 1 82 ? 22.441 8.745 -11.389 1.00 93.12 82 GLN A N 1
ATOM 631 C CA . GLN A 1 82 ? 21.104 8.589 -11.968 1.00 93.12 82 GLN A CA 1
ATOM 632 C C . GLN A 1 82 ? 20.239 7.642 -11.129 1.00 93.12 82 GLN A C 1
ATOM 634 O O . GLN A 1 82 ? 19.081 7.957 -10.872 1.00 93.12 82 GLN A O 1
ATOM 639 N N . LEU A 1 83 ? 20.808 6.528 -10.651 1.00 92.50 83 LEU A N 1
ATOM 640 C CA . LEU A 1 83 ? 20.097 5.603 -9.763 1.00 92.50 83 LEU A CA 1
ATOM 641 C C . LEU A 1 83 ? 19.658 6.296 -8.465 1.00 92.50 83 LEU A C 1
ATOM 643 O O . LEU A 1 83 ? 18.517 6.154 -8.053 1.00 92.50 83 LEU A O 1
ATOM 647 N N . LYS A 1 84 ? 20.502 7.139 -7.865 1.00 90.94 84 LYS A N 1
ATOM 648 C CA . LYS A 1 84 ? 20.122 7.895 -6.658 1.00 90.94 84 LYS A CA 1
ATOM 649 C C . LYS A 1 84 ? 19.080 8.985 -6.898 1.00 90.94 84 LYS A C 1
ATOM 651 O O . LYS A 1 84 ? 18.372 9.375 -5.965 1.00 90.94 84 LYS A O 1
ATOM 656 N N . ASP A 1 85 ? 19.021 9.529 -8.109 1.00 89.25 85 ASP A N 1
ATOM 657 C CA . ASP A 1 85 ? 18.120 10.633 -8.427 1.00 89.25 85 ASP A CA 1
ATOM 658 C C . ASP A 1 85 ? 16.698 10.161 -8.737 1.00 89.25 85 ASP A C 1
ATOM 660 O O . ASP A 1 85 ? 15.760 10.776 -8.225 1.00 89.25 85 ASP A O 1
ATOM 664 N N . THR A 1 86 ? 16.540 9.085 -9.514 1.00 88.62 86 THR A N 1
ATOM 665 C CA . THR A 1 86 ? 15.221 8.583 -9.951 1.00 88.62 86 THR A CA 1
ATOM 666 C C . THR A 1 86 ? 14.994 7.093 -9.699 1.00 88.62 86 THR A C 1
ATOM 668 O O . THR A 1 86 ? 13.866 6.616 -9.795 1.00 88.62 86 THR A O 1
ATOM 671 N N . GLY A 1 87 ? 16.045 6.333 -9.397 1.00 94.00 87 GLY A N 1
ATOM 672 C CA . GLY A 1 87 ? 15.971 4.879 -9.313 1.00 94.00 87 GLY A CA 1
ATOM 673 C C . GLY A 1 87 ? 15.667 4.203 -10.650 1.00 94.00 87 GLY A C 1
ATOM 674 O O . GLY A 1 87 ? 15.488 4.869 -11.678 1.00 94.00 87 GLY A O 1
ATOM 675 N N . PRO A 1 88 ? 15.592 2.864 -10.658 1.00 94.38 88 PRO A N 1
ATOM 676 C CA . PRO A 1 88 ? 15.286 2.098 -11.863 1.00 94.38 88 PRO A CA 1
ATOM 677 C C . PRO A 1 88 ? 13.813 2.200 -12.294 1.00 94.38 88 PRO A C 1
ATOM 679 O O . PRO A 1 88 ? 13.487 1.861 -13.430 1.00 94.38 88 PRO A O 1
ATOM 682 N N . MET A 1 89 ? 12.935 2.688 -11.413 1.00 97.31 89 MET A N 1
ATOM 683 C CA . MET A 1 89 ? 11.506 2.898 -11.680 1.00 97.31 89 MET A CA 1
ATOM 684 C C . MET A 1 89 ? 11.162 4.342 -12.072 1.00 97.31 89 MET A C 1
ATOM 686 O O . MET A 1 89 ? 9.986 4.667 -12.168 1.00 97.31 89 MET A O 1
ATOM 690 N N . GLY A 1 90 ? 12.152 5.225 -12.258 1.00 96.00 90 GLY A N 1
ATOM 691 C CA . GLY A 1 90 ? 11.915 6.589 -12.754 1.00 96.00 90 GLY A CA 1
ATOM 692 C C . GLY A 1 90 ? 11.191 7.537 -11.785 1.00 96.00 90 GLY A C 1
ATOM 693 O O . GLY A 1 90 ? 10.811 8.638 -12.173 1.00 96.00 90 GLY A O 1
ATOM 694 N N . LEU A 1 91 ? 11.014 7.144 -10.522 1.00 96.69 91 LEU A N 1
ATOM 695 C CA . LEU A 1 91 ? 10.250 7.880 -9.513 1.00 96.69 91 LEU A CA 1
ATOM 696 C C . LEU A 1 91 ? 10.910 9.217 -9.141 1.00 96.69 91 LEU A C 1
ATOM 698 O O . LEU A 1 91 ? 12.084 9.296 -8.767 1.00 96.69 91 LEU A O 1
ATOM 702 N N . SER A 1 92 ? 10.120 10.283 -9.166 1.00 95.31 92 SER A N 1
ATOM 703 C CA . SER A 1 92 ? 10.498 11.618 -8.718 1.00 95.31 92 SER A CA 1
ATOM 704 C C . SER A 1 92 ? 10.662 11.699 -7.195 1.00 95.31 92 SER A C 1
ATOM 706 O O . SER A 1 92 ? 10.189 10.868 -6.419 1.00 95.31 92 SER A O 1
ATOM 708 N N . ARG A 1 93 ? 11.303 12.775 -6.720 1.00 92.88 93 ARG A N 1
ATOM 709 C CA . ARG A 1 93 ? 11.459 13.025 -5.274 1.00 92.88 93 ARG A CA 1
ATOM 710 C C . ARG A 1 93 ? 10.124 13.206 -4.550 1.00 92.88 93 ARG A C 1
ATOM 712 O O . ARG A 1 93 ? 10.058 12.924 -3.356 1.00 92.88 93 ARG A O 1
ATOM 719 N N . GLU A 1 94 ? 9.110 13.719 -5.240 1.00 92.25 94 GLU A N 1
ATOM 720 C CA . GLU A 1 94 ? 7.776 13.926 -4.672 1.00 92.25 94 GLU A CA 1
ATOM 721 C C . GLU A 1 94 ? 7.035 12.598 -4.530 1.00 92.25 94 GLU A C 1
ATOM 723 O O . GLU A 1 94 ? 6.450 12.346 -3.479 1.00 92.25 94 GLU A O 1
ATOM 728 N N . GLU A 1 95 ? 7.156 11.709 -5.516 1.00 94.62 95 GLU A N 1
ATOM 729 C CA . GLU A 1 95 ? 6.603 10.356 -5.432 1.00 94.62 95 GLU A CA 1
ATOM 730 C C . GLU A 1 95 ? 7.283 9.542 -4.336 1.00 94.62 95 GLU A C 1
ATOM 732 O O . GLU A 1 95 ? 6.591 8.961 -3.511 1.00 94.62 95 GLU A O 1
ATOM 737 N N . TRP A 1 96 ? 8.616 9.586 -4.228 1.00 92.81 96 TRP A N 1
ATOM 738 C CA . TRP A 1 96 ? 9.330 8.952 -3.112 1.00 92.81 96 TRP A CA 1
ATOM 739 C C . TRP A 1 96 ? 8.881 9.475 -1.749 1.00 92.81 96 TRP A C 1
ATOM 741 O O . TRP A 1 96 ? 8.783 8.716 -0.792 1.00 92.81 96 TRP A O 1
ATOM 751 N N . LYS A 1 97 ? 8.605 10.779 -1.644 1.00 89.38 97 LYS A N 1
ATOM 752 C CA . LYS A 1 97 ? 8.113 11.377 -0.401 1.00 89.38 97 LYS A CA 1
ATOM 753 C C . LYS A 1 97 ? 6.695 10.910 -0.060 1.00 89.38 97 LYS A C 1
ATOM 755 O O . LYS A 1 97 ? 6.364 10.847 1.117 1.00 89.38 97 LYS A O 1
ATOM 760 N N . LYS A 1 98 ? 5.856 10.664 -1.067 1.00 87.88 98 LYS A N 1
ATOM 761 C CA . LYS A 1 98 ? 4.442 10.320 -0.884 1.00 87.88 98 LYS A CA 1
ATOM 762 C C . LYS A 1 98 ? 4.209 8.816 -0.747 1.00 87.88 98 LYS A C 1
ATOM 764 O O . LYS A 1 98 ? 3.358 8.416 0.033 1.00 87.88 98 LYS A O 1
ATOM 769 N N . TYR A 1 99 ? 4.936 8.006 -1.510 1.00 91.62 99 TYR A N 1
ATOM 770 C CA . TYR A 1 99 ? 4.666 6.581 -1.690 1.00 91.62 99 TYR A CA 1
ATOM 771 C C . TYR A 1 99 ? 5.823 5.676 -1.269 1.00 91.62 99 TYR A C 1
ATOM 773 O O . TYR A 1 99 ? 5.691 4.469 -1.438 1.00 91.62 99 TYR A O 1
ATOM 781 N N . GLY A 1 100 ? 6.940 6.225 -0.774 1.00 91.88 100 GLY A N 1
ATOM 782 C CA . GLY A 1 100 ? 8.146 5.461 -0.443 1.00 91.88 100 GLY A CA 1
ATOM 783 C C . GLY A 1 100 ? 7.853 4.248 0.439 1.00 91.88 100 GLY A C 1
ATOM 784 O O . GLY A 1 100 ? 7.098 4.354 1.406 1.00 91.88 100 GLY A O 1
ATOM 785 N N . VAL A 1 101 ? 8.421 3.102 0.071 1.00 90.12 101 VAL A N 1
ATOM 786 C CA . VAL A 1 101 ? 8.244 1.814 0.750 1.00 90.12 101 VAL A CA 1
ATOM 787 C C . VAL A 1 101 ? 9.577 1.086 0.798 1.00 90.12 101 VAL A C 1
ATOM 789 O O . VAL A 1 101 ? 10.237 0.980 -0.233 1.00 90.12 101 VAL A O 1
ATOM 792 N N . ASP A 1 102 ? 9.910 0.560 1.976 1.00 87.56 102 ASP A N 1
ATOM 793 C CA . ASP A 1 102 ? 10.930 -0.478 2.155 1.00 87.56 102 ASP A CA 1
ATOM 794 C C . ASP A 1 102 ? 10.397 -1.775 1.522 1.00 87.56 102 ASP A C 1
ATOM 796 O O . ASP A 1 102 ? 9.408 -2.374 1.983 1.00 87.56 102 ASP A O 1
ATOM 800 N N . GLY A 1 103 ? 10.941 -2.090 0.349 1.00 86.00 103 GLY A N 1
ATOM 801 C CA . GLY A 1 103 ? 10.464 -3.139 -0.537 1.00 86.00 103 GLY A CA 1
ATOM 802 C C . GLY A 1 103 ? 11.106 -4.490 -0.265 1.00 86.00 103 GLY A C 1
ATOM 803 O O . GLY A 1 103 ? 10.448 -5.506 -0.482 1.00 86.00 103 GLY A O 1
ATOM 804 N N . ASP A 1 104 ? 12.353 -4.518 0.207 1.00 86.56 104 ASP A N 1
ATOM 805 C CA . ASP A 1 104 ? 13.063 -5.755 0.553 1.00 86.56 104 ASP A CA 1
ATOM 806 C C . ASP A 1 104 ? 13.035 -6.092 2.058 1.00 86.56 104 ASP A C 1
ATOM 808 O O . ASP A 1 104 ? 13.363 -7.220 2.443 1.00 86.56 104 ASP A O 1
ATOM 812 N N . GLY A 1 105 ? 12.550 -5.167 2.889 1.00 81.38 105 GLY A N 1
ATOM 813 C CA . GLY A 1 105 ? 12.336 -5.342 4.320 1.00 81.38 105 GLY A CA 1
ATOM 814 C C . GLY A 1 105 ? 13.607 -5.200 5.156 1.00 81.38 105 GLY A C 1
ATOM 815 O O . GLY A 1 105 ? 13.651 -5.723 6.277 1.00 81.38 105 GLY A O 1
ATOM 816 N N . ASP A 1 106 ? 14.654 -4.557 4.635 1.00 83.75 106 ASP A N 1
ATOM 817 C CA . ASP A 1 106 ? 15.935 -4.409 5.328 1.00 83.75 106 ASP A CA 1
ATOM 818 C C . ASP A 1 106 ? 15.964 -3.264 6.366 1.00 83.75 106 ASP A C 1
ATOM 820 O O . ASP A 1 106 ? 16.897 -3.164 7.178 1.00 83.75 106 ASP A O 1
ATOM 824 N N . GLY A 1 107 ? 14.899 -2.458 6.414 1.00 81.19 107 GLY A N 1
ATOM 825 C CA . GLY A 1 107 ? 14.718 -1.320 7.308 1.00 81.19 107 GLY A CA 1
ATOM 826 C C . GLY A 1 107 ? 15.134 0.026 6.709 1.00 81.19 107 GLY A C 1
ATOM 827 O O . GLY A 1 107 ? 15.077 1.038 7.424 1.00 81.19 107 GLY A O 1
ATOM 828 N N . TYR A 1 108 ? 15.553 0.068 5.445 1.00 87.19 108 TYR A N 1
ATOM 829 C CA . TYR A 1 108 ? 15.944 1.274 4.727 1.00 87.19 108 TYR A CA 1
ATOM 830 C C . TYR A 1 108 ? 15.036 1.530 3.520 1.00 87.19 108 TYR A C 1
ATOM 832 O O . TYR A 1 108 ? 14.310 0.667 3.055 1.00 87.19 108 TYR A O 1
ATOM 840 N N . VAL A 1 109 ? 15.029 2.786 3.058 1.00 89.75 109 VAL A N 1
ATOM 841 C CA . VAL A 1 109 ? 14.461 3.128 1.750 1.00 89.75 109 VAL A CA 1
ATOM 842 C C . VAL A 1 109 ? 15.506 3.811 0.905 1.00 89.75 109 VAL A C 1
ATOM 844 O O . VAL A 1 109 ? 15.879 4.969 1.140 1.00 89.75 109 VAL A O 1
ATOM 847 N N . GLU A 1 110 ? 15.963 3.074 -0.093 1.00 93.88 110 GLU A N 1
ATOM 848 C CA . GLU A 1 110 ? 17.064 3.404 -0.969 1.00 93.88 110 GLU A CA 1
ATOM 849 C C . GLU A 1 110 ? 16.560 3.554 -2.404 1.00 93.88 110 GLU A C 1
ATOM 851 O O . GLU A 1 110 ? 16.050 2.639 -3.042 1.00 93.88 110 GLU A O 1
ATOM 856 N N . ARG A 1 111 ? 16.709 4.759 -2.964 1.00 94.50 111 ARG A N 1
ATOM 857 C CA . ARG A 1 111 ? 16.195 5.049 -4.314 1.00 94.50 111 ARG A CA 1
ATOM 858 C C . ARG A 1 111 ? 16.911 4.266 -5.404 1.00 94.50 111 ARG A C 1
ATOM 860 O O . ARG A 1 111 ? 16.349 4.064 -6.477 1.00 94.50 111 ARG A O 1
ATOM 867 N N . ASP A 1 112 ? 18.165 3.905 -5.155 1.00 94.56 112 ASP A N 1
ATOM 868 C CA . ASP A 1 112 ? 18.991 3.107 -6.045 1.00 94.56 112 ASP A CA 1
ATOM 869 C C . ASP A 1 112 ? 18.760 1.595 -5.904 1.00 94.56 112 ASP A C 1
ATOM 871 O O . ASP A 1 112 ? 19.277 0.856 -6.744 1.00 94.56 112 ASP A O 1
ATOM 875 N N . GLU A 1 113 ? 17.940 1.149 -4.943 1.00 96.00 113 GLU A N 1
ATOM 876 C CA . GLU A 1 113 ? 17.551 -0.252 -4.788 1.00 96.00 113 GLU A CA 1
ATOM 877 C C . GLU A 1 113 ? 16.284 -0.584 -5.608 1.00 96.00 113 GLU A C 1
ATOM 879 O O . GLU A 1 113 ? 15.234 0.050 -5.443 1.00 96.00 113 GLU A O 1
ATOM 884 N N . PRO A 1 114 ? 16.340 -1.568 -6.533 1.00 96.56 114 PRO A N 1
ATOM 885 C CA . PRO A 1 114 ? 15.176 -1.970 -7.309 1.00 96.56 114 PRO A CA 1
ATOM 886 C C . PRO A 1 114 ? 13.942 -2.380 -6.507 1.00 96.56 114 PRO A C 1
ATOM 888 O O . PRO A 1 114 ? 12.846 -2.014 -6.928 1.00 96.56 114 PRO A O 1
ATOM 891 N N . TRP A 1 115 ? 14.067 -3.128 -5.409 1.00 95.44 115 TRP A N 1
ATOM 892 C CA . TRP A 1 115 ? 12.897 -3.624 -4.671 1.00 95.44 115 TRP A CA 1
ATOM 893 C C . TRP A 1 115 ? 12.102 -2.490 -4.027 1.00 95.44 115 TRP A C 1
ATOM 895 O O . TRP A 1 115 ? 10.879 -2.448 -4.186 1.00 95.44 115 TRP A O 1
ATOM 905 N N . ASP A 1 116 ? 12.782 -1.509 -3.440 1.00 95.19 116 ASP A N 1
ATOM 906 C CA . ASP A 1 116 ? 12.155 -0.301 -2.895 1.00 95.19 116 ASP A CA 1
ATOM 907 C C . ASP A 1 116 ? 11.458 0.508 -3.980 1.00 95.19 116 ASP A C 1
ATOM 909 O O . ASP A 1 116 ? 10.312 0.937 -3.820 1.00 95.19 116 ASP A O 1
ATOM 913 N N . GLY A 1 117 ? 12.123 0.689 -5.126 1.00 97.06 117 GLY A N 1
ATOM 914 C CA . GLY A 1 117 ? 11.537 1.384 -6.268 1.00 97.06 117 GLY A CA 1
ATOM 915 C C . GLY A 1 117 ? 10.273 0.685 -6.769 1.00 97.06 117 GLY A C 1
ATOM 916 O O . GLY A 1 117 ? 9.263 1.338 -7.037 1.00 97.06 117 GLY A O 1
ATOM 917 N N . ILE A 1 118 ? 10.309 -0.645 -6.878 1.00 97.94 118 ILE A N 1
ATOM 918 C CA . ILE A 1 118 ? 9.182 -1.460 -7.341 1.00 97.94 118 ILE A CA 1
ATOM 919 C C . ILE A 1 118 ? 8.018 -1.391 -6.349 1.00 97.94 118 ILE A C 1
ATOM 921 O O . ILE A 1 118 ? 6.886 -1.142 -6.765 1.00 97.94 118 ILE A O 1
ATOM 925 N N . ALA A 1 119 ? 8.280 -1.571 -5.053 1.00 93.94 119 ALA A N 1
ATOM 926 C CA . ALA A 1 119 ? 7.255 -1.525 -4.015 1.00 93.94 119 ALA A CA 1
ATOM 927 C C . ALA A 1 119 ? 6.631 -0.126 -3.887 1.00 93.94 119 ALA A C 1
ATOM 929 O O . ALA A 1 119 ? 5.411 -0.001 -3.759 1.00 93.94 119 ALA A O 1
ATOM 930 N N . THR A 1 120 ? 7.447 0.924 -4.005 1.00 95.31 120 THR A N 1
ATOM 931 C CA . THR A 1 120 ? 7.004 2.326 -4.025 1.00 95.31 120 THR A CA 1
ATOM 932 C C . THR A 1 120 ? 6.095 2.605 -5.221 1.00 95.31 120 THR A C 1
ATOM 934 O O . THR A 1 120 ? 5.016 3.181 -5.068 1.00 95.31 120 THR A O 1
ATOM 937 N N . PHE A 1 121 ? 6.479 2.152 -6.419 1.00 97.62 121 PHE A N 1
ATOM 938 C CA . PHE A 1 121 ? 5.650 2.316 -7.614 1.00 97.62 121 PHE A CA 1
ATOM 939 C C . PHE A 1 121 ? 4.351 1.505 -7.520 1.00 97.62 121 PHE A C 1
ATOM 941 O O . PHE A 1 121 ? 3.283 1.990 -7.885 1.00 97.62 121 PHE A O 1
ATOM 948 N N . ALA A 1 122 ? 4.406 0.284 -6.986 1.00 95.06 122 ALA A N 1
ATOM 949 C CA . ALA A 1 122 ? 3.221 -0.540 -6.773 1.00 95.06 122 ALA A CA 1
ATOM 950 C C . ALA A 1 122 ? 2.228 0.112 -5.796 1.00 95.06 122 ALA A C 1
ATOM 952 O O . ALA A 1 122 ? 1.025 0.087 -6.057 1.00 95.06 122 ALA A O 1
ATOM 953 N N . ARG A 1 123 ? 2.717 0.769 -4.733 1.00 92.25 123 ARG A N 1
ATOM 954 C CA . ARG A 1 123 ? 1.885 1.568 -3.819 1.00 92.25 123 ARG A CA 1
ATOM 955 C C . ARG A 1 123 ? 1.213 2.741 -4.530 1.00 92.25 123 ARG A C 1
ATOM 957 O O . ARG A 1 123 ? 0.033 2.997 -4.297 1.00 92.25 123 ARG A O 1
ATOM 964 N N . LEU A 1 124 ? 1.938 3.434 -5.414 1.00 94.06 124 LEU A N 1
ATOM 965 C CA . LEU A 1 124 ? 1.372 4.497 -6.250 1.00 94.06 124 LEU A CA 1
ATOM 966 C C . LEU A 1 124 ? 0.229 3.946 -7.106 1.00 94.06 124 LEU A C 1
ATOM 968 O O . LEU A 1 124 ? -0.871 4.492 -7.057 1.00 94.06 124 LEU A O 1
ATOM 972 N N . LEU A 1 125 ? 0.451 2.840 -7.824 1.00 94.19 125 LEU A N 1
ATOM 973 C CA . LEU A 1 125 ? -0.585 2.206 -8.647 1.00 94.19 125 LEU A CA 1
ATOM 974 C C . LEU A 1 125 ? -1.814 1.805 -7.820 1.00 94.19 125 LEU A C 1
ATOM 976 O O . LEU A 1 125 ? -2.937 2.075 -8.230 1.00 94.19 125 LEU A O 1
ATOM 980 N N . TRP A 1 126 ? -1.601 1.202 -6.649 1.00 89.06 126 TRP A N 1
ATOM 981 C CA . TRP A 1 126 ? -2.668 0.790 -5.732 1.00 89.06 126 TRP A CA 1
ATOM 982 C C . TRP A 1 126 ? -3.493 1.966 -5.193 1.00 89.06 126 TRP A C 1
ATOM 984 O O . TRP A 1 126 ? -4.693 1.827 -4.965 1.00 89.06 126 TRP A O 1
ATOM 994 N N . SER A 1 127 ? -2.880 3.144 -5.047 1.00 86.94 127 SER A N 1
ATOM 995 C CA . SER A 1 127 ? -3.582 4.348 -4.589 1.00 86.94 127 SER A CA 1
ATOM 996 C C . SER A 1 127 ? -4.586 4.916 -5.606 1.00 86.94 127 SER A C 1
ATOM 998 O O . SER A 1 127 ? -5.388 5.779 -5.243 1.00 86.94 127 SER A O 1
ATOM 1000 N N . GLN A 1 128 ? -4.552 4.450 -6.860 1.00 90.19 128 GLN A N 1
ATOM 1001 C CA . GLN A 1 128 ? -5.407 4.924 -7.951 1.00 90.19 128 GLN A CA 1
ATOM 1002 C C . GLN A 1 128 ? -6.506 3.904 -8.317 1.00 90.19 128 GLN A C 1
ATOM 1004 O O . GLN A 1 128 ? -6.350 2.713 -8.036 1.00 90.19 128 GLN A O 1
ATOM 1009 N N . PRO A 1 129 ? -7.612 4.333 -8.963 1.00 81.00 129 PRO A N 1
ATOM 1010 C CA . PRO A 1 129 ? -8.709 3.431 -9.345 1.00 81.00 129 PRO A CA 1
ATOM 1011 C C . PRO A 1 129 ? -8.351 2.378 -10.383 1.00 81.00 129 PRO A C 1
ATOM 1013 O O . PRO A 1 129 ? -8.966 1.314 -10.450 1.00 81.00 129 PRO A O 1
ATOM 1016 N N . THR A 1 130 ? -7.380 2.680 -11.236 1.00 89.94 130 THR A N 1
ATOM 1017 C CA . THR A 1 130 ? -6.924 1.780 -12.290 1.00 89.94 130 THR A CA 1
ATOM 1018 C C . THR A 1 130 ? -5.410 1.850 -12.438 1.00 89.94 130 THR A C 1
ATOM 1020 O O . THR A 1 130 ? -4.780 2.859 -12.113 1.00 89.94 130 THR A O 1
ATOM 1023 N N . LEU A 1 131 ? -4.811 0.786 -12.986 1.00 93.94 131 LEU A N 1
ATOM 1024 C CA . LEU A 1 131 ? -3.381 0.779 -13.317 1.00 93.94 131 LEU A CA 1
ATOM 1025 C C . LEU A 1 131 ? -3.045 1.912 -14.297 1.00 93.94 131 LEU A C 1
ATOM 1027 O O . LEU A 1 131 ? -1.985 2.518 -14.201 1.00 93.94 131 LEU A O 1
ATOM 1031 N N . GLU A 1 132 ? -3.947 2.204 -15.231 1.00 96.56 132 GLU A N 1
ATOM 1032 C CA . GLU A 1 132 ? -3.812 3.264 -16.223 1.00 96.56 132 GLU A CA 1
ATOM 1033 C C . GLU A 1 132 ? -3.819 4.667 -15.599 1.00 96.56 132 GLU A C 1
ATOM 1035 O O . GLU A 1 132 ? -3.009 5.504 -15.995 1.00 96.56 132 GLU A O 1
ATOM 1040 N N . GLU A 1 133 ? -4.674 4.927 -14.608 1.00 92.94 133 GLU A N 1
ATOM 1041 C CA . GLU A 1 133 ? -4.646 6.184 -13.846 1.00 92.94 133 GLU A CA 1
ATOM 1042 C C . GLU A 1 133 ? -3.410 6.278 -12.949 1.00 92.94 133 GLU A C 1
ATOM 1044 O O . GLU A 1 133 ? -2.824 7.349 -12.857 1.00 92.94 133 GLU A O 1
ATOM 1049 N N . GLY A 1 134 ? -2.943 5.163 -12.377 1.00 95.31 134 GLY A N 1
ATOM 1050 C CA . GLY A 1 134 ? -1.644 5.084 -11.698 1.00 95.31 134 GLY A CA 1
ATOM 1051 C C . GLY A 1 134 ? -0.470 5.445 -12.608 1.00 95.31 134 GLY A C 1
ATOM 1052 O O . GLY A 1 134 ? 0.378 6.260 -12.255 1.00 95.31 134 GLY A O 1
ATOM 1053 N N . LEU A 1 135 ? -0.446 4.898 -13.823 1.00 97.81 135 LEU A N 1
ATOM 1054 C CA . LEU A 1 135 ? 0.551 5.255 -14.833 1.00 97.81 135 LEU A CA 1
ATOM 1055 C C . LEU A 1 135 ? 0.447 6.731 -15.241 1.00 97.81 135 LEU A C 1
ATOM 1057 O O . LEU A 1 135 ? 1.474 7.359 -15.492 1.00 97.81 135 LEU A O 1
ATOM 1061 N N . PHE A 1 136 ? -0.768 7.283 -15.311 1.00 96.81 136 PHE A N 1
ATOM 1062 C CA . PHE A 1 136 ? -0.984 8.692 -15.637 1.00 96.81 136 PHE A CA 1
ATOM 1063 C C . PHE A 1 136 ? -0.567 9.637 -14.499 1.00 96.81 136 PHE A C 1
ATOM 1065 O O . PHE A 1 136 ? -0.019 10.697 -14.780 1.00 96.81 136 PHE A O 1
ATOM 1072 N N . GLU A 1 137 ? -0.788 9.258 -13.238 1.00 95.19 137 GLU A N 1
ATOM 1073 C CA . GLU A 1 137 ? -0.318 9.989 -12.049 1.00 95.19 137 GLU A CA 1
ATOM 1074 C C . GLU A 1 137 ? 1.215 10.050 -12.014 1.00 95.19 137 GLU A C 1
ATOM 1076 O O . GLU A 1 137 ? 1.788 11.100 -11.731 1.00 95.19 137 GLU A O 1
ATOM 1081 N N . HIS A 1 138 ? 1.888 8.948 -12.365 1.00 96.75 138 HIS A N 1
ATOM 1082 C CA . HIS A 1 138 ? 3.344 8.930 -12.510 1.00 96.75 138 HIS A CA 1
ATOM 1083 C C . HIS A 1 138 ? 3.814 9.812 -13.678 1.00 96.75 138 HIS A C 1
ATOM 1085 O O . HIS A 1 138 ? 4.748 10.610 -13.564 1.00 96.75 138 HIS A O 1
ATOM 1091 N N . ASN A 1 139 ? 3.154 9.677 -14.829 1.00 95.69 139 ASN A N 1
ATOM 1092 C CA . ASN A 1 139 ? 3.497 10.399 -16.041 1.00 95.69 139 ASN A CA 1
ATOM 1093 C C . ASN A 1 139 ? 2.225 10.866 -16.754 1.00 95.69 139 ASN A C 1
ATOM 1095 O O . ASN A 1 139 ? 1.551 10.082 -17.426 1.00 95.69 139 ASN A O 1
ATOM 1099 N N . HIS A 1 140 ? 1.937 12.170 -16.657 1.00 95.50 140 HIS A N 1
ATOM 1100 C CA . HIS A 1 140 ? 0.733 12.843 -17.179 1.00 95.50 140 HIS A CA 1
ATOM 1101 C C . HIS A 1 140 ? 0.628 12.887 -18.719 1.00 95.50 140 HIS A C 1
ATOM 1103 O O . HIS A 1 140 ? 0.083 13.829 -19.307 1.00 95.50 140 HIS A O 1
ATOM 1109 N N . ALA A 1 141 ? 1.174 11.891 -19.408 1.00 96.44 141 ALA A N 1
ATOM 1110 C CA . ALA A 1 141 ? 1.159 11.753 -20.843 1.00 96.44 141 ALA A CA 1
ATOM 1111 C C . ALA A 1 141 ? 0.430 10.474 -21.258 1.00 96.44 141 ALA A C 1
ATOM 1113 O O . ALA A 1 141 ? 0.883 9.361 -21.007 1.00 96.44 141 ALA A O 1
ATOM 1114 N N . THR A 1 142 ? -0.666 10.619 -22.002 1.00 95.06 142 THR A N 1
ATOM 1115 C CA . THR A 1 142 ? -1.437 9.471 -22.511 1.00 95.06 142 THR A CA 1
ATOM 1116 C C . THR A 1 142 ? -0.578 8.514 -23.342 1.00 95.06 142 THR A C 1
ATOM 1118 O O . THR A 1 142 ? -0.740 7.302 -23.241 1.00 95.06 142 THR A O 1
ATOM 1121 N N . TRP A 1 143 ? 0.395 9.036 -24.102 1.00 95.12 143 TRP A N 1
ATOM 1122 C CA . TRP A 1 143 ? 1.313 8.198 -24.880 1.00 95.12 143 TRP A CA 1
ATOM 1123 C C . TRP A 1 143 ? 2.176 7.287 -23.994 1.00 95.12 143 TRP A C 1
ATOM 1125 O O . TRP A 1 143 ? 2.536 6.196 -24.430 1.00 95.12 143 TRP A O 1
ATOM 1135 N N . TYR A 1 144 ? 2.506 7.712 -22.768 1.00 97.62 144 TYR A N 1
ATOM 1136 C CA . TYR A 1 144 ? 3.281 6.909 -21.825 1.00 97.62 144 TYR A CA 1
ATOM 1137 C C . TYR A 1 144 ? 2.435 5.756 -21.289 1.00 97.62 144 TYR A C 1
ATOM 1139 O O . TYR A 1 144 ? 2.869 4.606 -21.327 1.00 97.62 144 TYR A O 1
ATOM 1147 N N . VAL A 1 145 ? 1.196 6.048 -20.882 1.00 97.94 145 VAL A N 1
ATOM 1148 C CA . VAL A 1 145 ? 0.231 5.034 -20.432 1.00 97.94 145 VAL A CA 1
ATOM 1149 C C . VAL A 1 145 ? 0.022 3.976 -21.518 1.00 97.94 145 VAL A C 1
ATOM 1151 O O . VAL A 1 145 ? 0.142 2.778 -21.259 1.00 97.94 145 VAL A O 1
ATOM 1154 N N . GLU A 1 146 ? -0.213 4.407 -22.760 1.00 97.44 146 GLU A N 1
ATOM 1155 C CA . GLU A 1 146 ? -0.353 3.504 -23.905 1.00 97.44 146 GLU A CA 1
ATOM 1156 C C . GLU A 1 146 ? 0.911 2.667 -24.136 1.00 97.44 146 GLU A C 1
ATOM 1158 O O . GLU A 1 146 ? 0.814 1.457 -24.357 1.00 97.44 146 GLU A O 1
ATOM 1163 N N . ALA A 1 147 ? 2.096 3.282 -24.061 1.00 97.75 147 ALA A N 1
ATOM 1164 C CA . ALA A 1 147 ? 3.364 2.584 -24.228 1.00 97.75 147 ALA A CA 1
ATOM 1165 C C . ALA A 1 147 ? 3.576 1.518 -23.145 1.00 97.75 147 ALA A C 1
ATOM 1167 O O . ALA A 1 147 ? 3.924 0.386 -23.484 1.00 97.75 147 ALA A O 1
ATOM 1168 N N . ALA A 1 148 ? 3.321 1.845 -21.876 1.00 97.88 148 ALA A N 1
ATOM 1169 C CA . ALA A 1 148 ? 3.459 0.931 -20.747 1.00 97.88 148 ALA A CA 1
ATOM 1170 C C . ALA A 1 148 ? 2.488 -0.251 -20.848 1.00 97.88 148 ALA A C 1
ATOM 1172 O O . ALA A 1 148 ? 2.909 -1.401 -20.741 1.00 97.88 148 ALA A O 1
ATOM 1173 N N . VAL A 1 149 ? 1.208 -0.005 -21.146 1.00 97.19 149 VAL A N 1
ATOM 1174 C CA . VAL A 1 149 ? 0.203 -1.074 -21.286 1.00 97.19 149 VAL A CA 1
ATOM 1175 C C . VAL A 1 149 ? 0.505 -1.981 -22.483 1.00 97.19 149 VAL A C 1
ATOM 1177 O O . VAL A 1 149 ? 0.435 -3.208 -22.369 1.00 97.19 149 VAL A O 1
ATOM 1180 N N . GLN A 1 150 ? 0.871 -1.411 -23.635 1.00 96.44 150 GLN A N 1
ATOM 1181 C CA . GLN A 1 150 ? 1.236 -2.205 -24.813 1.00 96.44 150 GLN A CA 1
ATOM 1182 C C . GLN A 1 150 ? 2.493 -3.037 -24.571 1.00 96.44 150 GLN A C 1
ATOM 1184 O O . GLN A 1 150 ? 2.606 -4.160 -25.063 1.00 96.44 150 GLN A O 1
ATOM 1189 N N . ASP A 1 151 ? 3.462 -2.478 -23.856 1.00 95.44 151 ASP A N 1
ATOM 1190 C CA . ASP A 1 151 ? 4.698 -3.168 -23.544 1.00 95.44 151 ASP A CA 1
ATOM 1191 C C . ASP A 1 151 ? 4.503 -4.273 -22.507 1.00 95.44 151 ASP A C 1
ATOM 1193 O O . ASP A 1 151 ? 4.983 -5.383 -22.723 1.00 95.44 151 ASP A O 1
ATOM 1197 N N . ALA A 1 152 ? 3.688 -4.032 -21.477 1.00 96.12 152 ALA A N 1
ATOM 1198 C CA . ALA A 1 152 ? 3.243 -5.057 -20.541 1.00 96.12 152 ALA A CA 1
ATOM 1199 C C . ALA A 1 152 ? 2.606 -6.239 -21.287 1.00 96.12 152 ALA A C 1
ATOM 1201 O O . ALA A 1 152 ? 2.954 -7.387 -21.029 1.00 96.12 152 ALA A O 1
ATOM 1202 N N . GLY A 1 153 ? 1.754 -5.975 -22.285 1.00 92.81 153 GLY A N 1
ATOM 1203 C CA . GLY A 1 153 ? 1.169 -7.016 -23.136 1.00 92.81 153 GLY A CA 1
ATOM 1204 C C . GLY A 1 153 ? 2.185 -7.786 -23.993 1.00 92.81 153 GLY A C 1
ATOM 1205 O O . GLY A 1 153 ? 1.966 -8.958 -24.285 1.00 92.81 153 GLY A O 1
ATOM 1206 N N . ARG A 1 154 ? 3.303 -7.160 -24.387 1.00 92.19 154 ARG A N 1
ATOM 1207 C CA . ARG A 1 154 ? 4.393 -7.812 -25.141 1.00 92.19 154 ARG A CA 1
ATOM 1208 C C . ARG A 1 154 ? 5.318 -8.638 -24.244 1.00 92.19 154 ARG A C 1
ATOM 1210 O O . ARG A 1 154 ? 5.857 -9.652 -24.691 1.00 92.19 154 ARG A O 1
ATOM 1217 N N . ILE A 1 155 ? 5.526 -8.189 -23.011 1.00 91.75 155 ILE A N 1
ATOM 1218 C CA . ILE A 1 155 ? 6.342 -8.874 -22.006 1.00 91.75 155 ILE A CA 1
ATOM 1219 C C . ILE A 1 155 ? 5.585 -10.069 -21.416 1.00 91.75 155 ILE A C 1
ATOM 1221 O O . ILE A 1 155 ? 6.196 -11.111 -21.170 1.00 91.75 155 ILE A O 1
ATOM 1225 N N . ALA A 1 156 ? 4.273 -9.916 -21.221 1.00 92.19 156 ALA A N 1
ATOM 1226 C CA . ALA A 1 156 ? 3.429 -10.878 -20.534 1.00 92.19 156 ALA A CA 1
ATOM 1227 C C . ALA A 1 156 ? 3.620 -12.307 -21.048 1.00 92.19 156 ALA A C 1
ATOM 1229 O O . ALA A 1 156 ? 3.524 -12.584 -22.245 1.00 92.19 156 ALA A O 1
ATOM 1230 N N . GLY A 1 157 ? 3.867 -13.213 -20.108 1.00 87.50 157 GLY A N 1
ATOM 1231 C CA . GLY A 1 157 ? 3.864 -14.649 -20.336 1.00 87.50 157 GLY A CA 1
ATOM 1232 C C . GLY A 1 157 ? 2.996 -15.366 -19.307 1.00 87.50 157 GLY A C 1
ATOM 1233 O O . GLY A 1 157 ? 2.031 -14.804 -18.776 1.00 87.50 157 GLY A O 1
ATOM 1234 N N . ASP A 1 158 ? 3.327 -16.622 -19.042 1.00 87.38 158 ASP A N 1
ATOM 1235 C CA . ASP A 1 158 ? 2.525 -17.483 -18.184 1.00 87.38 158 ASP A CA 1
ATOM 1236 C C . ASP A 1 158 ? 2.729 -17.151 -16.704 1.00 87.38 158 ASP A C 1
ATOM 1238 O O . ASP A 1 158 ? 3.851 -17.016 -16.227 1.00 87.38 158 ASP A O 1
ATOM 1242 N N . CYS A 1 159 ? 1.627 -17.072 -15.957 1.00 86.12 159 CYS A N 1
ATOM 1243 C CA . CYS A 1 159 ? 1.635 -16.879 -14.507 1.00 86.12 159 CYS A CA 1
ATOM 1244 C C . CYS A 1 159 ? 0.820 -17.970 -13.823 1.00 86.12 159 CYS A C 1
ATOM 1246 O O . CYS A 1 159 ? -0.395 -18.088 -14.061 1.00 86.12 159 CYS A O 1
ATOM 1248 N N . GLN A 1 160 ? 1.466 -18.705 -12.923 1.00 83.94 160 GLN A N 1
ATOM 1249 C CA . GLN A 1 160 ? 0.837 -19.692 -12.057 1.00 83.94 160 GLN A CA 1
ATOM 1250 C C . GLN A 1 160 ? 0.517 -19.056 -10.707 1.00 83.94 160 GLN A C 1
ATOM 1252 O O . GLN A 1 160 ? 1.382 -18.448 -10.084 1.00 83.94 160 GLN A O 1
ATOM 1257 N N . ALA A 1 161 ? -0.734 -19.190 -10.267 1.00 75.88 161 ALA A N 1
ATOM 1258 C CA . ALA A 1 161 ? -1.104 -18.828 -8.908 1.00 75.88 161 ALA A CA 1
ATOM 1259 C C . ALA A 1 161 ? -0.621 -19.938 -7.969 1.00 75.88 161 ALA A C 1
ATOM 1261 O O . ALA A 1 161 ? -1.045 -21.090 -8.093 1.00 75.88 161 ALA A O 1
ATOM 1262 N N . VAL A 1 162 ? 0.274 -19.592 -7.055 1.00 70.00 162 VAL A N 1
ATOM 1263 C CA . VAL A 1 162 ? 0.733 -20.463 -5.984 1.00 70.00 162 VAL A CA 1
ATOM 1264 C C . VAL A 1 162 ? -0.136 -20.199 -4.772 1.00 70.00 162 VAL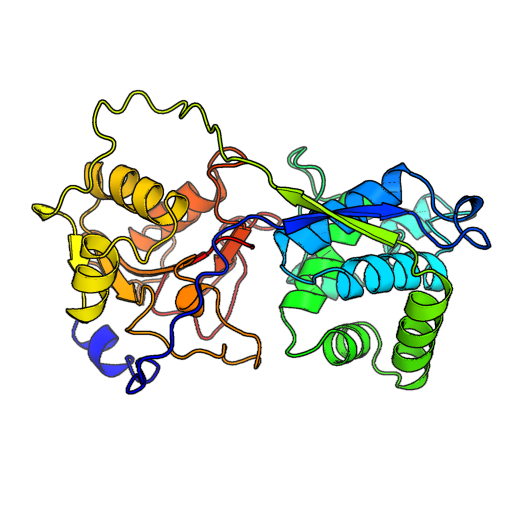 A C 1
ATOM 1266 O O . VAL A 1 162 ? -0.213 -19.078 -4.280 1.00 70.00 162 VAL A O 1
ATOM 1269 N N . LYS A 1 163 ? -0.785 -21.259 -4.297 1.00 60.59 163 LYS A N 1
ATOM 1270 C CA . LYS A 1 163 ? -1.509 -21.242 -3.033 1.00 60.59 163 LYS A CA 1
ATOM 1271 C C . LYS A 1 163 ? -0.484 -21.341 -1.915 1.00 60.59 163 LYS A C 1
ATOM 1273 O O . LYS A 1 163 ? 0.180 -22.368 -1.786 1.00 60.59 163 LYS A O 1
ATOM 1278 N N . THR A 1 164 ? -0.330 -20.283 -1.138 1.00 53.53 164 THR A N 1
ATOM 1279 C CA . THR A 1 164 ? 0.445 -20.336 0.102 1.00 53.53 164 THR A CA 1
ATOM 1280 C C . THR A 1 164 ? -0.505 -20.558 1.265 1.00 53.53 164 THR A C 1
ATOM 1282 O O . THR A 1 164 ? -1.258 -19.658 1.629 1.00 53.53 164 THR A O 1
ATOM 1285 N N . ASP A 1 165 ? -0.457 -21.758 1.845 1.00 43.28 165 ASP A N 1
ATOM 1286 C CA . ASP A 1 165 ? -1.062 -22.017 3.148 1.00 43.28 165 ASP A CA 1
ATOM 1287 C C . ASP A 1 165 ? -0.289 -21.210 4.198 1.00 43.28 165 ASP A C 1
ATOM 1289 O O . ASP A 1 165 ? 0.923 -21.380 4.373 1.00 43.28 165 ASP A O 1
ATOM 1293 N N . TRP A 1 166 ? -0.982 -20.317 4.899 1.00 40.28 166 TRP A N 1
ATOM 1294 C CA . TRP A 1 166 ? -0.410 -19.543 5.993 1.00 40.28 166 TRP A CA 1
ATOM 1295 C C . TRP A 1 166 ? -0.164 -20.422 7.221 1.00 40.28 166 TRP A C 1
ATOM 1297 O O . TRP A 1 166 ? -0.931 -20.417 8.178 1.00 40.28 166 TRP A O 1
ATOM 1307 N N . ASN A 1 167 ? 0.947 -21.153 7.238 1.00 35.09 167 ASN A N 1
ATOM 1308 C CA . ASN A 1 167 ? 1.475 -21.730 8.473 1.00 35.09 167 ASN A CA 1
ATOM 1309 C C . ASN A 1 167 ? 2.344 -20.690 9.190 1.00 35.09 167 ASN A C 1
ATOM 1311 O O . ASN A 1 167 ? 3.568 -20.810 9.246 1.00 35.09 167 ASN 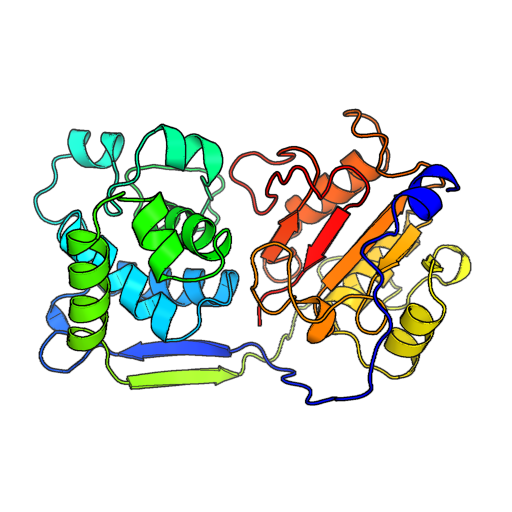A O 1
ATOM 1315 N N . ILE A 1 168 ? 1.714 -19.645 9.732 1.00 43.28 168 ILE A N 1
ATOM 1316 C CA . ILE A 1 168 ? 2.402 -18.708 10.623 1.00 43.28 168 ILE A CA 1
ATOM 1317 C C . ILE A 1 168 ? 2.534 -19.383 11.989 1.00 43.28 168 ILE A C 1
ATOM 1319 O O . ILE A 1 168 ? 1.561 -19.540 12.725 1.00 43.28 168 ILE A O 1
ATOM 1323 N N . ALA A 1 169 ? 3.755 -19.770 12.353 1.00 36.62 169 ALA A N 1
ATOM 1324 C CA . ALA A 1 169 ? 4.086 -20.044 13.744 1.00 36.62 169 ALA A CA 1
ATOM 1325 C C . ALA A 1 169 ? 4.156 -18.697 14.481 1.00 36.62 169 ALA A C 1
ATOM 1327 O O . ALA A 1 169 ? 5.140 -17.969 14.363 1.00 36.62 169 ALA A O 1
ATOM 1328 N N . TYR A 1 170 ? 3.086 -18.337 15.192 1.00 38.06 170 TYR A N 1
ATOM 1329 C CA . TYR A 1 170 ? 3.001 -17.081 15.936 1.00 38.06 170 TYR A CA 1
ATOM 1330 C C . TYR A 1 170 ? 4.125 -16.989 16.986 1.00 38.06 170 TYR A C 1
ATOM 1332 O O . TYR A 1 170 ? 4.197 -17.844 17.869 1.00 38.06 170 TYR A O 1
ATOM 1340 N N . PRO A 1 171 ? 4.989 -15.956 16.946 1.00 35.03 171 PRO A N 1
ATOM 1341 C CA . PRO A 1 171 ? 6.051 -15.776 17.932 1.00 35.03 171 PRO A CA 1
ATOM 1342 C C . PRO A 1 171 ? 5.559 -15.111 19.226 1.00 35.03 171 PRO A C 1
ATOM 1344 O O . PRO A 1 171 ? 6.368 -14.821 20.106 1.00 35.03 171 PRO A O 1
ATOM 1347 N N . VAL A 1 172 ? 4.254 -14.851 19.373 1.00 41.56 172 VAL A N 1
ATOM 1348 C CA . VAL A 1 172 ? 3.717 -14.226 20.584 1.00 41.56 172 VAL A CA 1
ATOM 1349 C C . VAL A 1 172 ? 3.418 -15.314 21.623 1.00 41.56 172 VAL A C 1
ATOM 1351 O O . VAL A 1 172 ? 2.581 -16.178 21.367 1.00 41.56 172 VAL A O 1
ATOM 1354 N N . PRO A 1 173 ? 4.038 -15.287 22.818 1.00 39.16 173 PRO A N 1
ATOM 1355 C CA . PRO A 1 173 ? 3.658 -16.147 23.929 1.00 39.16 173 PRO A CA 1
ATOM 1356 C C . PRO A 1 173 ? 2.380 -15.598 24.584 1.00 39.16 173 PRO A C 1
ATOM 1358 O O . PRO A 1 173 ? 2.368 -15.229 25.754 1.00 39.16 173 PRO A O 1
ATOM 1361 N N . THR A 1 174 ? 1.297 -15.489 23.821 1.00 45.09 174 THR A N 1
ATOM 1362 C CA . THR A 1 174 ? -0.046 -15.309 24.370 1.00 45.09 174 THR A CA 1
ATOM 1363 C C . THR A 1 174 ? -0.749 -16.649 24.274 1.00 45.09 174 THR A C 1
ATOM 1365 O O . THR A 1 174 ? -0.966 -17.166 23.185 1.00 45.09 174 THR A O 1
ATOM 1368 N N . ASN A 1 175 ? -1.139 -17.211 25.416 1.00 44.06 175 ASN A N 1
ATOM 1369 C CA . ASN A 1 175 ? -1.902 -18.464 25.470 1.00 44.06 175 ASN A CA 1
ATOM 1370 C C . ASN A 1 175 ? -3.333 -18.334 24.903 1.00 44.06 175 ASN A C 1
ATOM 1372 O O . ASN A 1 175 ? -4.081 -19.304 24.960 1.00 44.06 175 ASN A O 1
ATOM 1376 N N . SER A 1 176 ? -3.729 -17.157 24.402 1.00 51.50 176 SER A N 1
ATOM 1377 C CA . SER A 1 176 ? -5.041 -16.921 23.805 1.00 51.50 176 SER A CA 1
ATOM 1378 C C . SER A 1 176 ? -4.902 -16.655 22.311 1.00 51.50 176 SER A C 1
ATOM 1380 O O . SER A 1 176 ? -4.345 -15.637 21.907 1.00 51.50 176 SER A O 1
ATOM 1382 N N . THR A 1 177 ? -5.439 -17.569 21.509 1.00 65.44 177 THR A N 1
ATOM 1383 C CA . THR A 1 177 ? -5.781 -17.359 20.094 1.00 65.44 177 THR A CA 1
ATOM 1384 C C . THR A 1 177 ? -7.225 -16.867 19.937 1.00 65.44 177 THR A C 1
ATOM 1386 O O . THR A 1 177 ? -7.742 -16.823 18.827 1.00 65.44 177 THR A O 1
ATOM 1389 N N . GLU A 1 178 ? -7.903 -16.544 21.044 1.00 86.00 178 GLU A N 1
ATOM 1390 C CA . GLU A 1 178 ? -9.316 -16.171 21.070 1.00 86.00 178 GLU A CA 1
ATOM 1391 C C . GLU A 1 178 ? -9.494 -14.666 21.291 1.00 86.00 178 GLU A C 1
ATOM 1393 O O . GLU A 1 178 ? -8.765 -14.031 22.063 1.00 86.00 178 GLU A O 1
ATOM 1398 N N . ILE A 1 179 ? -10.502 -14.108 20.618 1.00 91.88 179 ILE A N 1
ATOM 1399 C CA . ILE A 1 179 ? -10.960 -12.732 20.807 1.00 91.88 179 ILE A CA 1
ATOM 1400 C C . ILE A 1 179 ? -11.486 -12.571 22.234 1.00 91.88 179 ILE A C 1
ATOM 1402 O O . ILE A 1 179 ? -12.370 -13.312 22.668 1.00 91.88 179 ILE A O 1
ATOM 1406 N N . ASN A 1 180 ? -10.982 -11.566 22.952 1.00 93.06 180 ASN A N 1
ATOM 1407 C CA . ASN A 1 180 ? -11.590 -11.151 24.208 1.00 93.06 180 ASN A CA 1
ATOM 1408 C C . ASN A 1 180 ? -12.813 -10.271 23.910 1.00 93.06 180 ASN A C 1
ATOM 1410 O O . ASN A 1 180 ? -12.688 -9.069 23.672 1.00 93.06 180 ASN A O 1
ATOM 1414 N N . TRP A 1 181 ? -13.995 -10.888 23.925 1.00 94.38 181 TRP A N 1
ATOM 1415 C CA . TRP A 1 181 ? -15.265 -10.233 23.604 1.00 94.38 181 TRP A CA 1
ATOM 1416 C C . TRP A 1 181 ? -15.660 -9.120 24.579 1.00 94.38 181 TRP A C 1
ATOM 1418 O O . TRP A 1 181 ? -16.332 -8.182 24.162 1.00 94.38 181 TRP A O 1
ATOM 1428 N N . ASP A 1 182 ? -15.194 -9.151 25.831 1.00 95.50 182 ASP A N 1
ATOM 1429 C CA . ASP A 1 182 ? -15.430 -8.048 26.778 1.00 95.50 182 ASP A CA 1
ATOM 1430 C C . ASP A 1 182 ? -14.703 -6.763 26.343 1.00 95.50 182 ASP A C 1
ATOM 1432 O O . ASP A 1 182 ? -15.092 -5.651 26.705 1.00 95.50 182 ASP A O 1
ATOM 1436 N N . ASN A 1 183 ? -13.654 -6.918 25.533 1.00 96.50 183 ASN A N 1
ATOM 1437 C CA . ASN A 1 183 ? -12.835 -5.846 24.988 1.00 96.50 183 ASN A CA 1
ATOM 1438 C C . ASN A 1 183 ? -13.132 -5.545 23.512 1.00 96.50 183 ASN A C 1
ATOM 1440 O O . ASN A 1 183 ? -12.424 -4.730 22.924 1.00 96.50 183 ASN A O 1
ATOM 1444 N N . LEU A 1 184 ? -14.151 -6.155 22.903 1.00 96.94 184 LEU A N 1
ATOM 1445 C CA . LEU A 1 184 ? -14.508 -5.916 21.506 1.00 96.94 184 LEU A CA 1
ATOM 1446 C C . LEU A 1 184 ? -15.944 -5.406 21.392 1.00 96.94 184 LEU A C 1
ATOM 1448 O O . LEU A 1 184 ? -16.900 -6.126 21.662 1.00 96.94 184 LEU A O 1
ATOM 1452 N N . GLN A 1 185 ? -16.092 -4.167 20.938 1.00 96.56 185 GLN A N 1
ATOM 1453 C CA . GLN A 1 185 ? -17.373 -3.593 20.541 1.00 96.56 185 GLN A CA 1
ATOM 1454 C C . GLN A 1 185 ? -17.409 -3.438 19.022 1.00 96.56 185 GLN A C 1
ATOM 1456 O O . GLN A 1 185 ? -16.391 -3.135 18.402 1.00 96.56 185 GLN A O 1
ATOM 1461 N N . VAL A 1 186 ? -18.589 -3.607 18.431 1.00 93.12 186 VAL A N 1
ATOM 1462 C CA . VAL A 1 186 ? -18.847 -3.358 17.007 1.00 93.12 186 VAL A CA 1
ATOM 1463 C C . VAL A 1 186 ? -19.910 -2.270 16.871 1.00 93.12 186 VAL A C 1
ATOM 1465 O O . VAL A 1 186 ? -20.846 -2.221 17.672 1.00 93.12 186 VAL A O 1
ATOM 1468 N N . LEU A 1 187 ? -19.770 -1.381 15.886 1.00 89.88 187 LEU A N 1
ATOM 1469 C CA . LEU A 1 187 ? -20.785 -0.367 15.585 1.00 89.88 187 LEU A CA 1
ATOM 1470 C C . LEU A 1 187 ? -22.019 -0.976 14.918 1.00 89.88 187 LEU A C 1
ATOM 1472 O O . LEU A 1 187 ? -23.145 -0.597 15.244 1.00 89.88 187 LEU A O 1
ATOM 1476 N N . ASN A 1 188 ? -21.803 -1.929 14.012 1.00 86.12 188 ASN A N 1
ATOM 1477 C CA . ASN A 1 188 ? -22.853 -2.657 13.320 1.00 86.12 188 ASN A CA 1
ATOM 1478 C C . ASN A 1 188 ? -22.870 -4.122 13.796 1.00 86.12 188 ASN A C 1
ATOM 1480 O O . ASN A 1 188 ? -21.830 -4.782 13.748 1.00 86.12 188 ASN A O 1
ATOM 1484 N N . PRO A 1 189 ? -24.020 -4.668 14.236 1.00 86.81 189 PRO A N 1
ATOM 1485 C CA . PRO A 1 189 ? -24.135 -6.086 14.580 1.00 86.81 189 PRO A CA 1
ATOM 1486 C C . PRO A 1 189 ? -23.692 -7.048 13.464 1.00 86.81 189 PRO A C 1
ATOM 1488 O O . PRO A 1 189 ? -23.225 -8.141 13.777 1.00 86.81 189 PRO A O 1
ATOM 1491 N N . ALA A 1 190 ? -23.763 -6.636 12.191 1.00 86.50 190 ALA A N 1
ATOM 1492 C CA . ALA A 1 190 ? -23.293 -7.428 11.053 1.00 86.50 190 ALA A CA 1
ATOM 1493 C C . ALA A 1 190 ? -21.809 -7.830 11.172 1.00 86.50 190 ALA A C 1
ATOM 1495 O O . ALA A 1 190 ? -21.466 -8.963 10.852 1.00 86.50 190 ALA A O 1
ATOM 1496 N N . ALA A 1 191 ? -20.939 -6.977 11.731 1.00 88.50 191 ALA A N 1
ATOM 1497 C CA . ALA A 1 191 ? -19.543 -7.345 11.995 1.00 88.50 191 ALA A CA 1
ATOM 1498 C C . ALA A 1 191 ? -19.422 -8.512 12.991 1.00 88.50 191 ALA A C 1
ATOM 1500 O O . ALA A 1 191 ? -18.559 -9.381 12.860 1.00 88.50 191 ALA A O 1
ATOM 1501 N N . GLN A 1 192 ? -20.291 -8.568 14.004 1.00 89.69 192 GLN A N 1
ATOM 1502 C CA . GLN A 1 192 ? -20.288 -9.696 14.933 1.00 89.69 192 GLN A CA 1
ATOM 1503 C C . GLN A 1 192 ? -20.746 -10.986 14.236 1.00 89.69 192 GLN A C 1
ATOM 1505 O O . GLN A 1 192 ? -20.168 -12.047 14.480 1.00 89.69 192 GLN A O 1
ATOM 1510 N N . GLU A 1 193 ? -21.739 -10.891 13.351 1.00 85.44 193 GLU A N 1
ATOM 1511 C CA . GLU A 1 193 ? -22.198 -12.011 12.524 1.00 85.44 193 GLU A CA 1
ATOM 1512 C C . GLU A 1 193 ? -21.112 -12.479 11.546 1.00 85.44 193 GLU A C 1
ATOM 1514 O O . GLU A 1 193 ? -20.927 -13.685 11.390 1.00 85.44 193 GLU A O 1
ATOM 1519 N N . ASP A 1 194 ? -20.336 -11.566 10.955 1.00 85.94 194 ASP A N 1
ATOM 1520 C CA . ASP A 1 194 ? -19.209 -11.906 10.083 1.00 85.94 194 ASP A CA 1
ATOM 1521 C C . ASP A 1 194 ? -18.187 -12.799 10.797 1.00 85.94 194 ASP A C 1
ATOM 1523 O O . ASP A 1 194 ? -17.778 -13.835 10.265 1.00 85.94 194 ASP A O 1
ATOM 1527 N N . ILE A 1 195 ? -17.805 -12.430 12.025 1.00 88.44 195 ILE A N 1
ATOM 1528 C CA . ILE A 1 195 ? -16.872 -13.219 12.840 1.00 88.44 195 ILE A CA 1
ATOM 1529 C C . ILE A 1 195 ? -17.486 -14.583 13.183 1.00 88.44 195 ILE A C 1
ATOM 1531 O O . ILE A 1 195 ? -16.835 -15.615 13.027 1.00 88.44 195 ILE A O 1
ATOM 1535 N N . GLN A 1 196 ? -18.738 -14.603 13.650 1.00 86.62 196 GLN A N 1
ATOM 1536 C CA . GLN A 1 196 ? -19.406 -15.831 14.101 1.00 86.62 196 GLN A CA 1
ATOM 1537 C C . GLN A 1 196 ? -19.644 -16.833 12.969 1.00 86.62 196 GLN A C 1
ATOM 1539 O O . GLN A 1 196 ? -19.585 -18.041 13.197 1.00 86.62 196 GLN A O 1
ATOM 1544 N N . ASN A 1 197 ? -19.885 -16.338 11.756 1.00 80.94 197 ASN A N 1
ATOM 1545 C CA . ASN A 1 197 ? -20.125 -17.158 10.574 1.00 80.94 197 ASN A CA 1
ATOM 1546 C C . ASN A 1 197 ? -18.834 -17.534 9.825 1.00 80.94 197 ASN A C 1
ATOM 1548 O O . ASN A 1 197 ? -18.912 -18.203 8.797 1.00 80.94 197 ASN A O 1
ATOM 1552 N N . GLY A 1 198 ? -17.658 -17.133 10.326 1.00 82.44 198 GLY A N 1
ATOM 1553 C CA . GLY A 1 198 ? -16.368 -17.450 9.706 1.00 82.44 198 GLY A CA 1
ATOM 1554 C C . GLY A 1 198 ? -16.136 -16.735 8.373 1.00 82.44 198 GLY A C 1
ATOM 1555 O O . GLY A 1 198 ? -15.446 -17.266 7.512 1.00 82.44 198 GLY A O 1
ATOM 1556 N N . LEU A 1 199 ? -16.728 -15.551 8.188 1.00 83.56 199 LEU A N 1
ATOM 1557 C CA . LEU A 1 199 ? -16.645 -14.765 6.949 1.00 83.56 199 LEU A CA 1
ATOM 1558 C C . LEU A 1 199 ? -15.429 -13.828 6.905 1.00 83.56 199 LEU A C 1
ATOM 1560 O O . LEU A 1 199 ? -15.272 -13.071 5.947 1.00 83.56 199 LEU A O 1
ATOM 1564 N N . ILE A 1 200 ? -14.602 -13.852 7.951 1.00 88.44 200 ILE A N 1
ATOM 1565 C CA . ILE A 1 200 ? -13.436 -12.990 8.130 1.00 88.44 200 ILE A CA 1
ATOM 1566 C C . ILE A 1 200 ? -12.166 -13.826 8.042 1.00 88.44 200 ILE A C 1
ATOM 1568 O O . ILE A 1 200 ? -12.054 -14.881 8.667 1.00 88.44 200 ILE A O 1
ATOM 1572 N N . ASP A 1 201 ? -11.196 -13.318 7.287 1.00 87.81 201 ASP A N 1
ATOM 1573 C CA . ASP A 1 201 ? -9.878 -13.914 7.120 1.00 87.81 201 ASP A CA 1
ATOM 1574 C C . ASP A 1 201 ? -9.211 -14.144 8.482 1.00 87.81 201 ASP A C 1
ATOM 1576 O O . ASP A 1 201 ? -9.196 -13.275 9.363 1.00 87.81 201 ASP A O 1
ATOM 1580 N N . GLN A 1 202 ? -8.614 -15.324 8.649 1.00 85.12 202 GLN A N 1
ATOM 1581 C CA . GLN A 1 202 ? -8.001 -15.728 9.909 1.00 85.12 202 GLN A CA 1
ATOM 1582 C C . GLN A 1 202 ? -6.907 -14.750 10.374 1.00 85.12 202 GLN A C 1
ATOM 1584 O O . GLN A 1 202 ? -6.695 -14.600 11.577 1.00 85.12 202 GLN A O 1
ATOM 1589 N N . ARG A 1 203 ? -6.236 -14.040 9.456 1.00 88.31 203 ARG A N 1
ATOM 1590 C CA . ARG A 1 203 ? -5.251 -12.998 9.787 1.00 88.31 203 ARG A CA 1
ATOM 1591 C C . ARG A 1 203 ? -5.892 -11.842 10.556 1.00 88.31 203 ARG A C 1
ATOM 1593 O O . ARG A 1 203 ? -5.351 -11.427 11.580 1.00 88.31 203 ARG A O 1
ATOM 1600 N N . VAL A 1 204 ? -7.067 -11.379 10.125 1.00 92.94 204 VAL A N 1
ATOM 1601 C CA . VAL A 1 204 ? -7.831 -10.322 10.810 1.00 92.94 204 VAL A CA 1
ATOM 1602 C C . VAL A 1 204 ? -8.319 -10.819 12.171 1.00 92.94 204 VAL A C 1
ATOM 1604 O O . VAL A 1 204 ? -8.127 -10.132 13.174 1.00 92.94 204 VAL A O 1
ATOM 1607 N N . ILE A 1 205 ? -8.855 -12.046 12.244 1.00 91.44 205 ILE A N 1
ATOM 1608 C CA . ILE A 1 205 ? -9.266 -12.669 13.517 1.00 91.44 205 ILE A CA 1
ATOM 1609 C C . ILE A 1 205 ? -8.103 -12.729 14.511 1.00 91.44 205 ILE A C 1
ATOM 1611 O O . ILE A 1 205 ? -8.270 -12.409 15.688 1.00 91.44 205 ILE A O 1
ATOM 1615 N N . ASN A 1 206 ? -6.908 -13.087 14.045 1.00 87.25 206 ASN A N 1
ATOM 1616 C CA . ASN A 1 206 ? -5.732 -13.196 14.900 1.00 87.25 206 ASN A CA 1
ATOM 1617 C C . ASN A 1 206 ? -5.241 -11.824 15.381 1.00 87.25 206 ASN A C 1
ATOM 1619 O O . ASN A 1 206 ? -4.855 -11.697 16.544 1.00 87.25 206 ASN A O 1
ATOM 1623 N N . LEU A 1 207 ? -5.312 -10.780 14.547 1.00 91.62 207 LEU A N 1
ATOM 1624 C CA . LEU A 1 207 ? -5.039 -9.413 14.998 1.00 91.62 207 LEU A CA 1
ATOM 1625 C C . LEU A 1 207 ? -6.047 -8.948 16.052 1.00 91.62 207 LEU A C 1
ATOM 1627 O O . LEU A 1 207 ? -5.631 -8.419 17.082 1.00 91.62 207 LEU A O 1
ATOM 1631 N N . LEU A 1 208 ? -7.345 -9.196 15.852 1.00 94.56 208 LEU A N 1
ATOM 1632 C CA . LEU A 1 208 ? -8.369 -8.904 16.859 1.00 94.56 208 LEU A CA 1
ATOM 1633 C C . LEU A 1 208 ? -8.082 -9.650 18.167 1.00 94.56 208 LEU A C 1
ATOM 1635 O O . LEU A 1 208 ? -8.111 -9.044 19.239 1.00 94.56 208 LEU A O 1
ATOM 1639 N N . ALA A 1 209 ? -7.743 -10.940 18.097 1.00 90.81 209 ALA A N 1
ATOM 1640 C CA . ALA A 1 209 ? -7.408 -11.744 19.268 1.00 90.81 209 ALA A CA 1
ATOM 1641 C C . ALA A 1 209 ? -6.213 -11.172 20.042 1.00 90.81 209 ALA A C 1
ATOM 1643 O O . ALA A 1 209 ? -6.293 -11.054 21.263 1.00 90.81 209 ALA A O 1
ATOM 1644 N N . ILE A 1 210 ? -5.148 -10.755 19.349 1.00 87.31 210 ILE A N 1
ATOM 1645 C CA . ILE A 1 210 ? -3.950 -10.157 19.958 1.00 87.31 210 ILE A CA 1
ATOM 1646 C C . ILE A 1 210 ? -4.265 -8.786 20.568 1.00 87.31 210 ILE A C 1
ATOM 1648 O O . ILE A 1 210 ? -3.944 -8.536 21.732 1.00 87.31 210 ILE A O 1
ATOM 1652 N N . LEU A 1 211 ? -4.897 -7.892 19.804 1.00 92.88 211 LEU A N 1
ATOM 1653 C CA . LEU A 1 211 ? -5.163 -6.521 20.240 1.00 92.88 211 LEU A CA 1
ATOM 1654 C C . LEU A 1 211 ? -6.122 -6.489 21.437 1.00 92.88 211 LEU A C 1
ATOM 1656 O O . LEU A 1 211 ? -5.872 -5.760 22.397 1.00 92.88 211 LEU A O 1
ATOM 1660 N N . THR A 1 212 ? -7.162 -7.327 21.438 1.00 95.38 212 THR A N 1
ATOM 1661 C CA . THR A 1 212 ? -8.164 -7.378 22.521 1.00 95.38 212 THR A CA 1
ATOM 1662 C C . THR A 1 212 ? -7.625 -7.934 23.845 1.00 95.38 212 THR A C 1
ATOM 1664 O O . THR A 1 212 ? -8.276 -7.789 24.882 1.00 95.38 212 THR A O 1
ATOM 1667 N N . GLN A 1 213 ? -6.407 -8.496 23.873 1.00 90.19 213 GLN A N 1
ATOM 1668 C CA . GLN A 1 213 ? -5.735 -8.822 25.140 1.00 90.19 213 GLN A CA 1
ATOM 1669 C C . GLN A 1 213 ? -5.259 -7.575 25.893 1.00 90.19 213 GLN A C 1
ATOM 1671 O O . GLN A 1 213 ? -5.128 -7.611 27.117 1.00 90.19 213 GLN A O 1
ATOM 1676 N N . LYS A 1 214 ? -4.972 -6.483 25.174 1.00 89.06 214 LYS A N 1
ATOM 1677 C CA . LYS A 1 214 ? -4.389 -5.256 25.740 1.00 89.06 214 LYS A CA 1
ATOM 1678 C C . LYS A 1 214 ? -5.315 -4.044 25.633 1.00 89.06 214 LYS A C 1
ATOM 1680 O O . LYS A 1 214 ? -5.247 -3.167 26.492 1.00 89.06 214 LYS A O 1
ATOM 1685 N N . TYR A 1 215 ? -6.157 -3.987 24.608 1.00 96.00 215 TYR A N 1
ATOM 1686 C CA . TYR A 1 215 ? -6.971 -2.822 24.277 1.00 96.00 215 TYR A CA 1
ATOM 1687 C C . TYR A 1 215 ? -8.457 -3.163 24.264 1.00 96.00 215 TYR A C 1
ATOM 1689 O O . TYR A 1 215 ? -8.836 -4.247 23.831 1.00 96.00 215 TYR A O 1
ATOM 1697 N N . SER A 1 216 ? -9.299 -2.208 24.661 1.00 97.88 216 SER A N 1
ATOM 1698 C CA . SER A 1 216 ? -10.723 -2.240 24.320 1.00 97.88 216 SER A CA 1
ATOM 1699 C C . SER A 1 216 ? -10.919 -1.571 22.960 1.00 97.88 216 SER A C 1
ATOM 1701 O O . SER A 1 216 ? -10.575 -0.400 22.799 1.00 97.88 216 SER A O 1
ATOM 1703 N N . LEU A 1 217 ? -11.449 -2.295 21.981 1.00 98.00 217 LEU A N 1
ATOM 1704 C CA . LEU A 1 217 ? -11.616 -1.835 20.605 1.00 98.00 217 LEU A CA 1
ATOM 1705 C C . LEU A 1 217 ? -13.081 -1.528 20.295 1.00 98.00 217 LEU A C 1
ATOM 1707 O O . LEU A 1 217 ? -13.981 -2.233 20.752 1.00 98.00 217 LEU A O 1
ATOM 1711 N N . LEU A 1 218 ? -13.300 -0.509 19.467 1.00 97.81 218 LEU A N 1
ATOM 1712 C CA . LEU A 1 218 ? -14.550 -0.293 18.748 1.00 97.81 218 LEU A CA 1
ATOM 1713 C C . LEU A 1 218 ? -14.291 -0.467 17.254 1.00 97.81 218 LEU A C 1
ATOM 1715 O O . LEU A 1 218 ? -13.610 0.363 16.652 1.00 97.81 218 LEU A O 1
ATOM 1719 N N . ILE A 1 219 ? -14.837 -1.530 16.676 1.00 97.31 219 ILE A N 1
ATOM 1720 C CA . ILE A 1 219 ? -14.761 -1.816 15.246 1.00 97.31 219 ILE A CA 1
ATOM 1721 C C . ILE A 1 219 ? -15.913 -1.117 14.540 1.00 97.31 219 ILE A C 1
ATOM 1723 O O . ILE A 1 219 ? -17.077 -1.277 14.918 1.00 97.31 219 ILE A O 1
ATOM 1727 N N . SER A 1 220 ? -15.577 -0.322 13.534 1.00 93.69 220 SER A N 1
ATOM 1728 C CA . SER A 1 220 ? -16.553 0.351 12.686 1.00 93.69 220 SER A CA 1
ATOM 1729 C C . SER A 1 220 ? -16.996 -0.482 11.500 1.00 93.69 220 SER A C 1
ATOM 1731 O O . SER A 1 220 ? -18.155 -0.371 11.117 1.00 93.69 220 SER A O 1
ATOM 1733 N N . ALA A 1 221 ? -16.080 -1.264 10.927 1.00 92.94 221 ALA A N 1
ATOM 1734 C CA . ALA A 1 221 ? -16.352 -2.090 9.764 1.00 92.94 221 ALA A CA 1
ATOM 1735 C C . ALA A 1 221 ? -15.476 -3.352 9.732 1.00 92.94 221 ALA A C 1
ATOM 1737 O O . ALA A 1 221 ? -14.293 -3.312 10.083 1.00 92.94 221 ALA A O 1
ATOM 1738 N N . LEU A 1 222 ? -16.062 -4.456 9.276 1.00 93.44 222 LEU A N 1
ATOM 1739 C CA . LEU A 1 222 ? -15.436 -5.711 8.873 1.00 93.44 222 LEU A CA 1
ATOM 1740 C C . LEU A 1 222 ? -15.806 -6.043 7.425 1.00 93.44 222 LEU A C 1
ATOM 1742 O O . LEU A 1 222 ? -15.135 -5.560 6.526 1.00 93.44 222 LEU A O 1
ATOM 1746 N N . ARG A 1 223 ? -16.821 -6.866 7.148 1.00 90.38 223 ARG A N 1
ATOM 1747 C CA . ARG A 1 223 ? -17.145 -7.268 5.771 1.00 90.38 223 ARG A CA 1
ATOM 1748 C C . ARG A 1 223 ? -18.516 -6.791 5.357 1.00 90.38 223 ARG A C 1
ATOM 1750 O O . ARG A 1 223 ? -18.655 -6.056 4.382 1.00 90.38 223 ARG A O 1
ATOM 1757 N N . SER A 1 224 ? -19.518 -7.239 6.095 1.00 84.50 224 SER A N 1
ATOM 1758 C CA . SER A 1 224 ? -20.923 -7.042 5.780 1.00 84.50 224 SER A CA 1
ATOM 1759 C C . SER A 1 224 ? -21.438 -5.690 6.259 1.00 84.50 224 SER A C 1
ATOM 1761 O O . SER A 1 224 ? -22.637 -5.512 6.352 1.00 84.50 224 SER A O 1
ATOM 1763 N N . ASP A 1 225 ? -20.568 -4.747 6.597 1.00 80.94 225 ASP A N 1
ATOM 1764 C CA . ASP A 1 225 ? -20.875 -3.383 7.034 1.00 80.94 225 ASP A CA 1
ATOM 1765 C C . ASP A 1 225 ? -20.013 -2.331 6.306 1.00 80.94 225 ASP A C 1
ATOM 1767 O O . ASP A 1 225 ? -19.985 -1.163 6.692 1.00 80.94 225 ASP A O 1
ATOM 1771 N N . HIS A 1 226 ? -19.371 -2.727 5.201 1.00 83.69 226 HIS A N 1
ATOM 1772 C CA . HIS A 1 226 ? -18.606 -1.860 4.307 1.00 83.69 226 HIS A CA 1
ATOM 1773 C C . HIS A 1 226 ? -19.074 -2.029 2.851 1.00 83.69 226 HIS A C 1
ATOM 1775 O O . HIS A 1 226 ? -19.475 -3.111 2.418 1.00 83.69 226 HIS A O 1
ATOM 1781 N N . SER A 1 227 ? -18.996 -0.964 2.050 1.00 81.81 227 SER A N 1
ATOM 1782 C CA . SER A 1 227 ? -19.324 -1.039 0.622 1.00 81.81 227 SER A CA 1
ATOM 1783 C C . SER A 1 227 ? -18.326 -1.915 -0.157 1.00 81.81 227 SER A C 1
ATOM 1785 O O . SER A 1 227 ? -17.167 -2.078 0.220 1.00 81.81 227 SER A O 1
ATOM 1787 N N . GLN A 1 228 ? -18.740 -2.488 -1.289 1.00 80.25 228 GLN A N 1
ATOM 1788 C CA . GLN A 1 228 ? -17.827 -3.311 -2.093 1.00 80.25 228 GLN A CA 1
ATOM 1789 C C . GLN A 1 228 ? -16.628 -2.513 -2.639 1.00 80.25 228 GLN A C 1
ATOM 1791 O O . GLN A 1 228 ? -15.552 -3.079 -2.831 1.00 80.25 228 GLN A O 1
ATOM 1796 N N . MET A 1 229 ? -16.808 -1.219 -2.906 1.00 78.44 229 MET A N 1
ATOM 1797 C CA . MET A 1 229 ? -15.837 -0.385 -3.615 1.00 78.44 229 MET A CA 1
ATOM 1798 C C . MET A 1 229 ? -15.199 0.640 -2.672 1.00 78.44 229 MET A C 1
ATOM 1800 O O . MET A 1 229 ? -15.894 1.263 -1.877 1.00 78.44 229 MET A O 1
ATOM 1804 N N . THR A 1 230 ? -13.892 0.864 -2.786 1.00 74.38 230 THR A N 1
ATOM 1805 C CA . THR A 1 230 ? -13.197 1.969 -2.113 1.00 74.38 230 THR A CA 1
ATOM 1806 C C . THR A 1 230 ? -13.591 3.315 -2.730 1.00 74.38 230 THR A C 1
ATOM 1808 O O . THR A 1 230 ? -14.159 3.369 -3.825 1.00 74.38 230 THR A O 1
ATOM 1811 N N . ALA A 1 231 ? -13.255 4.427 -2.065 1.00 72.94 231 ALA A N 1
ATOM 1812 C CA . ALA A 1 231 ? -13.448 5.770 -2.625 1.00 72.94 231 ALA A CA 1
ATOM 1813 C C . ALA A 1 231 ? -12.691 5.957 -3.952 1.00 72.94 231 ALA A C 1
ATOM 1815 O O . ALA A 1 231 ? -13.187 6.603 -4.875 1.00 72.94 231 ALA A O 1
ATOM 1816 N N . SER A 1 232 ? -11.527 5.315 -4.066 1.00 68.00 232 SER A N 1
ATOM 1817 C CA . SER A 1 232 ? -10.755 5.230 -5.299 1.00 68.00 232 SER A CA 1
ATOM 1818 C C . SER A 1 232 ? -11.305 4.191 -6.275 1.00 68.00 232 SER A C 1
ATOM 1820 O O . SER A 1 232 ? -10.615 3.884 -7.215 1.00 68.00 232 SER A O 1
ATOM 1822 N N . GLY A 1 233 ? -12.484 3.589 -6.108 1.00 70.31 233 GLY A N 1
ATOM 1823 C CA . GLY A 1 233 ? -13.062 2.694 -7.122 1.00 70.31 233 GLY A CA 1
ATOM 1824 C C . GLY A 1 233 ? -12.391 1.319 -7.284 1.00 70.31 233 GLY A C 1
ATOM 1825 O O . GLY A 1 233 ? -12.681 0.630 -8.261 1.00 70.31 233 GLY A O 1
ATOM 1826 N N . ASN A 1 234 ? -11.563 0.886 -6.329 1.00 71.62 234 ASN A N 1
ATOM 1827 C CA . ASN A 1 234 ? -11.049 -0.489 -6.247 1.00 71.62 234 ASN A CA 1
ATOM 1828 C C . ASN A 1 234 ? -12.013 -1.375 -5.443 1.00 71.62 234 ASN A C 1
ATOM 1830 O O . ASN A 1 234 ? -12.759 -0.867 -4.612 1.00 71.62 234 ASN A O 1
ATOM 1834 N N . VAL A 1 235 ? -12.008 -2.699 -5.637 1.00 77.62 235 VAL A N 1
ATOM 1835 C CA . VAL A 1 235 ? -12.754 -3.594 -4.729 1.00 77.62 235 VAL A CA 1
ATOM 1836 C C . VAL A 1 235 ? -12.038 -3.625 -3.378 1.00 77.62 235 VAL A C 1
ATOM 1838 O O . VAL A 1 235 ? -10.856 -3.955 -3.318 1.00 77.62 235 VAL A O 1
ATOM 1841 N N . SER A 1 236 ? -12.753 -3.285 -2.309 1.00 84.19 236 SER A N 1
ATOM 1842 C CA . SER A 1 236 ? -12.209 -3.179 -0.955 1.00 84.19 236 SER A CA 1
ATOM 1843 C C . SER A 1 236 ? -11.830 -4.545 -0.374 1.00 84.19 236 SER A C 1
ATOM 1845 O O . SER A 1 236 ? -12.538 -5.534 -0.581 1.00 84.19 236 SER A O 1
ATOM 1847 N N . ASN A 1 237 ? -10.762 -4.609 0.430 1.00 88.88 237 ASN A N 1
ATOM 1848 C CA . ASN A 1 237 ? -10.435 -5.816 1.195 1.00 88.88 237 ASN A CA 1
ATOM 1849 C C . ASN A 1 237 ? -11.515 -6.174 2.228 1.00 88.88 237 ASN A C 1
ATOM 1851 O O . ASN A 1 237 ? -11.663 -7.354 2.554 1.00 88.88 237 ASN A O 1
ATOM 1855 N N . HIS A 1 238 ? -12.341 -5.210 2.651 1.00 92.06 238 HIS A N 1
ATOM 1856 C CA . HIS A 1 238 ? -13.536 -5.480 3.452 1.00 92.06 238 HIS A CA 1
ATOM 1857 C C . HIS A 1 238 ? -14.497 -6.440 2.735 1.00 92.06 238 HIS A C 1
ATOM 1859 O O . HIS A 1 238 ? -14.957 -7.402 3.340 1.00 92.06 238 HIS A O 1
ATOM 1865 N N . TYR A 1 239 ? -14.723 -6.281 1.422 1.00 87.69 239 TYR A N 1
ATOM 1866 C CA . TYR A 1 239 ? -15.629 -7.145 0.644 1.00 87.69 239 TYR A CA 1
ATOM 1867 C C . TYR A 1 239 ? -15.243 -8.635 0.715 1.00 87.69 239 TYR A C 1
ATOM 1869 O O . TYR A 1 239 ? -16.102 -9.522 0.775 1.00 87.69 239 TYR A O 1
ATOM 1877 N N . TYR A 1 240 ? -13.936 -8.904 0.766 1.00 84.56 240 TYR A N 1
ATOM 1878 C CA . TYR A 1 240 ? -13.368 -10.247 0.884 1.00 84.56 240 TYR A CA 1
ATOM 1879 C C . TYR A 1 240 ? -13.197 -10.725 2.335 1.00 84.56 240 TYR A C 1
ATOM 1881 O O . TYR A 1 240 ? -12.679 -11.817 2.545 1.00 84.56 240 TYR A O 1
ATOM 1889 N N . GLY A 1 241 ? -13.584 -9.925 3.334 1.00 89.06 241 GLY A N 1
ATOM 1890 C CA . GLY A 1 241 ? -13.371 -10.238 4.749 1.00 89.06 241 GLY A CA 1
ATOM 1891 C C . GLY A 1 241 ? -11.915 -10.143 5.200 1.00 89.06 241 GLY A C 1
ATOM 1892 O O . GLY A 1 241 ? -11.553 -10.724 6.218 1.00 89.06 241 GLY A O 1
ATOM 1893 N N . ARG A 1 242 ? -11.065 -9.427 4.454 1.00 92.75 242 ARG A N 1
ATOM 1894 C CA . ARG A 1 242 ? -9.621 -9.310 4.710 1.00 92.75 242 ARG A CA 1
ATOM 1895 C C . ARG A 1 242 ? -9.210 -7.996 5.374 1.00 92.75 242 ARG A C 1
ATOM 1897 O O . ARG A 1 242 ? -8.015 -7.727 5.450 1.00 92.75 242 ARG A O 1
ATOM 1904 N N . ALA A 1 243 ? -10.154 -7.181 5.840 1.00 95.19 243 ALA A N 1
ATOM 1905 C CA . ALA A 1 243 ? -9.860 -5.911 6.497 1.00 95.19 243 ALA A CA 1
ATOM 1906 C C . ALA A 1 243 ? -10.719 -5.662 7.739 1.00 95.19 243 ALA A C 1
ATOM 1908 O O . ALA A 1 243 ? -11.779 -6.266 7.916 1.00 95.19 243 ALA A O 1
ATOM 1909 N N . MET A 1 244 ? -10.232 -4.765 8.593 1.00 97.00 244 MET A N 1
ATOM 1910 C CA . MET A 1 244 ? -10.965 -4.202 9.720 1.00 97.00 244 MET A CA 1
ATOM 1911 C C . MET A 1 244 ? -10.708 -2.701 9.832 1.00 97.00 244 MET A C 1
ATOM 1913 O O . MET A 1 244 ? -9.571 -2.255 9.669 1.00 97.00 244 MET A O 1
ATOM 1917 N N . ASP A 1 245 ? -11.748 -1.966 10.219 1.00 97.25 245 ASP A N 1
ATOM 1918 C CA . ASP A 1 245 ? -11.648 -0.562 10.603 1.00 97.25 245 ASP A CA 1
ATOM 1919 C C . ASP A 1 245 ? -11.851 -0.418 12.113 1.00 97.25 245 ASP A C 1
ATOM 1921 O O . ASP A 1 245 ? -12.878 -0.823 12.665 1.00 97.25 245 ASP A O 1
ATOM 1925 N N . ILE A 1 246 ? -10.875 0.179 12.797 1.00 97.94 246 ILE A N 1
ATOM 1926 C CA . ILE A 1 246 ? -10.914 0.449 14.237 1.00 97.94 246 ILE A CA 1
ATOM 1927 C C . ILE A 1 246 ? -11.217 1.933 14.440 1.00 97.94 246 ILE A C 1
ATOM 1929 O O . ILE A 1 246 ? -10.372 2.786 14.174 1.00 97.94 246 ILE A O 1
ATOM 1933 N N . ALA A 1 247 ? -12.400 2.252 14.959 1.00 97.06 247 ALA A N 1
ATOM 1934 C CA . ALA A 1 247 ? -12.847 3.630 15.154 1.00 97.06 247 ALA A CA 1
ATOM 1935 C C . ALA A 1 247 ? -12.569 4.196 16.554 1.00 97.06 247 ALA A C 1
ATOM 1937 O O . ALA A 1 247 ? -12.608 5.413 16.758 1.00 97.06 247 ALA A O 1
ATOM 1938 N N . ALA A 1 248 ? -12.315 3.344 17.550 1.00 97.94 248 ALA A N 1
ATOM 1939 C CA . ALA A 1 248 ? -11.855 3.787 18.863 1.00 97.94 248 ALA A CA 1
ATOM 1940 C C . ALA A 1 248 ? -10.994 2.730 19.556 1.00 97.94 248 ALA A C 1
ATOM 1942 O O . ALA A 1 248 ? -11.231 1.528 19.430 1.00 97.94 248 ALA A O 1
ATOM 1943 N N . VAL A 1 249 ? -10.042 3.202 20.360 1.00 98.12 249 VAL A N 1
ATOM 1944 C CA . VAL A 1 249 ? -9.171 2.373 21.197 1.00 98.12 249 VAL A CA 1
ATOM 1945 C C . VAL A 1 249 ? -9.237 2.898 22.628 1.00 98.12 249 VAL A C 1
ATOM 1947 O O . VAL A 1 249 ? -9.079 4.091 22.877 1.00 98.12 249 VAL A O 1
ATOM 1950 N N . ASN A 1 250 ? -9.500 2.013 23.589 1.00 96.38 250 ASN A N 1
ATOM 1951 C CA . ASN A 1 250 ? -9.684 2.332 25.009 1.00 96.38 250 ASN A CA 1
ATOM 1952 C C . ASN A 1 250 ? -10.729 3.442 25.253 1.00 96.38 250 ASN A C 1
ATOM 1954 O O . ASN A 1 250 ? -10.582 4.274 26.146 1.00 96.38 250 ASN A O 1
ATOM 1958 N N . GLY A 1 251 ? -11.783 3.470 24.429 1.00 94.00 251 GLY A N 1
ATOM 1959 C CA . GLY A 1 251 ? -12.849 4.476 24.479 1.00 94.00 251 GLY A CA 1
ATOM 1960 C C . GLY A 1 251 ? -12.493 5.838 23.868 1.00 94.00 251 GLY A C 1
ATOM 1961 O O . GLY A 1 251 ? -13.372 6.696 23.775 1.00 94.00 251 GLY A O 1
ATOM 1962 N N . VAL A 1 252 ? -11.249 6.038 23.418 1.00 96.50 252 VAL A N 1
ATOM 1963 C CA . VAL A 1 252 ? -10.804 7.252 22.721 1.00 96.50 252 VAL A CA 1
ATOM 1964 C C . VAL A 1 252 ? -11.071 7.096 21.219 1.00 96.50 252 VAL A C 1
ATOM 1966 O O . VAL A 1 252 ? -10.549 6.155 20.620 1.00 96.50 252 VAL A O 1
ATOM 1969 N N . PRO A 1 253 ? -11.884 7.972 20.597 1.00 96.94 253 PRO A N 1
ATOM 1970 C CA . PRO A 1 253 ? -12.126 7.936 19.156 1.00 96.94 253 PRO A CA 1
ATOM 1971 C C . PRO A 1 253 ? -10.848 8.168 18.351 1.00 96.94 253 PRO A C 1
ATOM 1973 O O . PRO A 1 253 ? -10.071 9.059 18.688 1.00 96.94 253 PRO A O 1
ATOM 1976 N N . CYS A 1 254 ? -10.686 7.464 17.233 1.00 96.00 254 CYS A N 1
ATOM 1977 C CA . CYS A 1 254 ? -9.543 7.656 16.341 1.00 96.00 254 CYS A CA 1
ATOM 1978 C C . CYS A 1 254 ? -9.602 8.966 15.540 1.00 96.00 254 CYS A C 1
ATOM 1980 O O . CYS A 1 254 ? -8.668 9.283 14.817 1.00 96.00 254 CYS A O 1
ATOM 1982 N N . THR A 1 255 ? -10.621 9.808 15.745 1.00 95.56 255 THR A N 1
ATOM 1983 C CA . THR A 1 255 ? -10.541 11.234 15.385 1.00 95.56 255 THR A CA 1
ATOM 1984 C C . THR A 1 255 ? -9.476 11.990 16.187 1.00 95.56 255 THR A C 1
ATOM 1986 O O . THR A 1 255 ? -9.039 13.060 15.767 1.00 95.56 255 THR A O 1
ATOM 1989 N N . ASP A 1 256 ? -9.062 11.464 17.345 1.00 93.75 256 ASP A N 1
ATOM 1990 C CA . ASP A 1 256 ? -7.880 11.937 18.061 1.00 93.75 256 ASP A CA 1
ATOM 1991 C C . ASP A 1 256 ? -6.601 11.378 17.414 1.00 93.75 256 ASP A C 1
ATOM 1993 O O . ASP A 1 256 ? -6.113 10.289 17.726 1.00 93.75 256 ASP A O 1
ATOM 1997 N N . GLN A 1 257 ? -6.058 12.166 16.492 1.00 91.94 257 GLN A N 1
ATOM 1998 C CA . GLN A 1 257 ? -4.854 11.861 15.720 1.00 91.94 257 GLN A CA 1
ATOM 1999 C C . GLN A 1 257 ? -3.563 12.325 16.431 1.00 91.94 257 GLN A C 1
ATOM 2001 O O . GLN A 1 257 ? -2.508 12.401 15.801 1.00 91.94 257 GLN A O 1
ATOM 2006 N N . SER A 1 258 ? -3.624 12.676 17.725 1.00 93.31 258 SER A N 1
ATOM 2007 C CA . SER A 1 258 ? -2.444 13.080 18.502 1.00 93.31 258 SER A CA 1
ATOM 2008 C C . SER A 1 258 ? -1.418 11.948 18.625 1.00 93.31 258 SER A C 1
ATOM 2010 O O . SER A 1 258 ? -1.743 10.760 18.573 1.00 93.31 258 SER A O 1
ATOM 2012 N N . ALA A 1 259 ? -0.141 12.312 18.774 1.00 90.06 259 ALA A N 1
ATOM 2013 C CA . ALA A 1 259 ? 0.964 11.352 18.787 1.00 90.06 259 ALA A CA 1
ATOM 2014 C C . ALA A 1 259 ? 0.911 10.366 19.972 1.00 90.06 259 ALA A C 1
ATOM 2016 O O . ALA A 1 259 ? 1.505 9.288 19.893 1.00 90.06 259 ALA A O 1
ATOM 2017 N N . ASP A 1 260 ? 0.233 10.755 21.051 1.00 90.38 260 ASP A N 1
ATOM 2018 C CA . ASP A 1 260 ? 0.018 10.015 22.291 1.00 90.38 260 ASP A CA 1
ATOM 2019 C C . ASP A 1 260 ? -1.373 9.365 22.386 1.00 90.38 260 ASP A C 1
ATOM 2021 O O . ASP A 1 260 ? -1.677 8.732 23.400 1.00 90.38 260 ASP A O 1
ATOM 2025 N N . SER A 1 261 ? -2.208 9.463 21.342 1.00 96.44 261 SER A N 1
ATOM 2026 C CA . SER A 1 261 ? -3.514 8.805 21.345 1.00 96.44 261 SER A CA 1
ATOM 2027 C C . SER A 1 261 ? -3.376 7.272 21.314 1.00 96.44 261 SER A C 1
ATOM 2029 O O . SER A 1 261 ? -2.468 6.734 20.668 1.00 96.44 261 SER A O 1
ATOM 2031 N N . PRO A 1 262 ? -4.297 6.523 21.955 1.00 96.31 262 PRO A N 1
ATOM 2032 C CA . PRO A 1 262 ? -4.294 5.061 21.893 1.00 96.31 262 PRO A CA 1
ATOM 2033 C C . PRO A 1 262 ? -4.418 4.509 20.465 1.00 96.31 262 PRO A C 1
ATOM 2035 O O . PRO A 1 262 ? -3.863 3.452 20.169 1.00 96.31 262 PRO A O 1
ATOM 2038 N N . CYS A 1 263 ? -5.098 5.227 19.563 1.00 96.56 263 CYS A N 1
ATOM 2039 C CA . CYS A 1 263 ? -5.162 4.853 18.150 1.00 96.56 263 CYS A CA 1
ATOM 2040 C C . CYS A 1 263 ? -3.781 4.971 17.485 1.00 96.56 263 CYS A C 1
ATOM 2042 O O . CYS A 1 263 ? -3.343 4.030 16.825 1.00 96.56 263 CYS A O 1
ATOM 2044 N N . THR A 1 264 ? -3.042 6.057 17.747 1.00 95.19 264 THR A N 1
ATOM 2045 C CA . THR A 1 264 ? -1.658 6.214 17.272 1.00 95.19 264 THR A CA 1
ATOM 2046 C C . THR A 1 264 ? -0.721 5.125 17.819 1.00 95.19 264 THR A C 1
ATOM 2048 O O . THR A 1 264 ? 0.185 4.678 17.115 1.00 95.19 264 THR A O 1
ATOM 2051 N N . GLU A 1 265 ? -0.917 4.662 19.058 1.00 94.06 265 GLU A N 1
ATOM 2052 C CA . GLU A 1 265 ? -0.159 3.522 19.597 1.00 94.06 265 GLU A CA 1
ATOM 2053 C C . GLU A 1 265 ? -0.464 2.228 18.823 1.00 94.06 265 GLU A C 1
ATOM 2055 O O . GLU A 1 265 ? 0.461 1.528 18.408 1.00 94.06 265 GLU A O 1
ATOM 2060 N N . VAL A 1 266 ? -1.746 1.921 18.594 1.00 95.88 266 VAL A N 1
ATOM 2061 C CA . VAL A 1 266 ? -2.175 0.689 17.910 1.00 95.88 266 VAL A CA 1
ATOM 2062 C C . VAL A 1 266 ? -1.672 0.628 16.469 1.00 95.88 266 VAL A C 1
ATOM 2064 O O . VAL A 1 266 ? -1.085 -0.382 16.086 1.00 95.88 266 VAL A O 1
ATOM 2067 N N . ILE A 1 267 ? -1.828 1.694 15.680 1.00 95.50 267 ILE A N 1
ATOM 2068 C CA . ILE A 1 267 ? -1.355 1.721 14.284 1.00 95.50 267 ILE A CA 1
ATOM 2069 C C . ILE A 1 267 ? 0.169 1.528 14.192 1.00 95.50 267 ILE A C 1
ATOM 2071 O O . ILE A 1 267 ? 0.641 0.771 13.348 1.00 95.50 267 ILE A O 1
ATOM 2075 N N . LYS A 1 268 ? 0.951 2.110 15.111 1.00 92.00 268 LYS A N 1
ATOM 2076 C CA . LYS A 1 268 ? 2.410 1.903 15.167 1.00 92.00 268 LYS A CA 1
ATOM 2077 C C . LYS A 1 268 ? 2.786 0.470 15.536 1.00 92.00 268 LYS A C 1
ATOM 2079 O O . LYS A 1 268 ? 3.771 -0.062 15.027 1.00 92.00 268 LYS A O 1
ATOM 2084 N N . ILE A 1 269 ? 2.014 -0.173 16.413 1.00 91.06 269 ILE A N 1
ATOM 2085 C CA . ILE A 1 269 ? 2.213 -1.594 16.723 1.00 91.06 269 ILE A CA 1
ATOM 2086 C C . ILE A 1 269 ? 1.957 -2.430 15.473 1.00 91.06 269 ILE A C 1
ATOM 2088 O O . ILE A 1 269 ? 2.805 -3.240 15.121 1.00 91.06 269 ILE A O 1
ATOM 2092 N N . LEU A 1 270 ? 0.843 -2.197 14.775 1.00 92.69 270 LEU A N 1
ATOM 2093 C CA . LEU A 1 270 ? 0.507 -2.907 13.538 1.00 92.69 270 LEU A CA 1
ATOM 2094 C C . LEU A 1 270 ? 1.594 -2.745 12.464 1.00 92.69 270 LEU A C 1
ATOM 2096 O O . LEU A 1 270 ? 1.990 -3.736 11.853 1.00 92.69 270 LEU A O 1
ATOM 2100 N N . ALA A 1 271 ? 2.131 -1.534 12.303 1.00 89.88 271 ALA A N 1
ATOM 2101 C CA . ALA A 1 271 ? 3.217 -1.228 11.371 1.00 89.88 271 ALA A CA 1
ATOM 2102 C C . ALA A 1 271 ? 4.531 -1.973 11.674 1.00 89.88 271 ALA A C 1
ATOM 2104 O O . ALA A 1 271 ? 5.315 -2.259 10.770 1.00 89.88 271 ALA A O 1
ATOM 2105 N N . THR A 1 272 ? 4.772 -2.310 12.944 1.00 84.94 272 THR A N 1
ATOM 2106 C CA . THR A 1 272 ? 6.027 -2.922 13.419 1.00 84.94 272 THR A CA 1
ATOM 2107 C C . THR A 1 272 ? 5.931 -4.428 13.652 1.00 84.94 272 THR A C 1
ATOM 2109 O O . THR A 1 272 ? 6.896 -5.045 14.110 1.00 84.94 272 THR A O 1
ATOM 2112 N N . LEU A 1 273 ? 4.788 -5.045 13.338 1.00 84.19 273 LEU A N 1
ATOM 2113 C CA . LEU A 1 273 ? 4.638 -6.495 13.415 1.00 84.19 273 LEU A CA 1
ATOM 2114 C C . LEU A 1 273 ? 5.630 -7.205 12.475 1.00 84.19 273 LEU A C 1
ATOM 2116 O O . LEU A 1 273 ? 6.022 -6.635 11.461 1.00 84.19 273 LEU A O 1
ATOM 2120 N N . PRO A 1 274 ? 6.036 -8.453 12.763 1.00 75.94 274 PRO A N 1
ATOM 2121 C CA . PRO A 1 274 ? 6.837 -9.238 11.828 1.00 75.94 274 PRO A CA 1
ATOM 2122 C C . PRO A 1 274 ? 6.100 -9.496 10.509 1.00 75.94 274 PRO A C 1
ATOM 2124 O O . PRO A 1 274 ? 4.865 -9.586 10.480 1.00 75.94 274 PRO A O 1
ATOM 2127 N N . ASP A 1 275 ? 6.859 -9.689 9.433 1.00 70.06 275 ASP A N 1
ATOM 2128 C CA . ASP A 1 275 ? 6.296 -10.064 8.137 1.00 70.06 275 ASP A CA 1
ATOM 2129 C C . ASP A 1 275 ? 5.512 -11.378 8.233 1.00 70.06 275 ASP A C 1
ATOM 2131 O O . ASP A 1 275 ? 5.816 -12.279 9.020 1.00 70.06 275 ASP A O 1
ATOM 2135 N N . GLY A 1 276 ? 4.428 -11.445 7.467 1.00 70.50 276 GLY A N 1
ATOM 2136 C CA . GLY A 1 276 ? 3.412 -12.488 7.562 1.00 70.50 276 GLY A CA 1
ATOM 2137 C C . GLY A 1 276 ? 2.324 -12.225 8.607 1.00 70.50 276 GLY A C 1
ATOM 2138 O O . GLY A 1 276 ? 1.213 -12.711 8.435 1.00 70.50 276 GLY A O 1
ATOM 2139 N N . ILE A 1 277 ? 2.585 -11.422 9.645 1.00 78.62 277 ILE A N 1
ATOM 2140 C CA . ILE A 1 277 ? 1.559 -10.992 10.620 1.00 78.62 277 ILE A CA 1
ATOM 2141 C C . ILE A 1 277 ? 1.113 -9.549 10.348 1.00 78.62 277 ILE A C 1
ATOM 2143 O O . ILE A 1 277 ? -0.057 -9.213 10.520 1.00 78.62 277 ILE A O 1
ATOM 2147 N N . LYS A 1 278 ? 2.053 -8.702 9.927 1.00 85.50 278 LYS A N 1
ATOM 2148 C CA . LYS A 1 278 ? 1.849 -7.297 9.560 1.00 85.50 278 LYS A CA 1
ATOM 2149 C C . LYS A 1 278 ? 0.776 -7.137 8.461 1.00 85.50 278 LYS A C 1
ATOM 2151 O O . LYS A 1 278 ? 0.877 -7.830 7.445 1.00 85.50 278 LYS A O 1
ATOM 2156 N N . PRO A 1 279 ? -0.215 -6.233 8.623 1.00 89.94 279 PRO A N 1
ATOM 2157 C CA . PRO A 1 279 ? -1.128 -5.848 7.545 1.00 89.94 279 PRO A CA 1
ATOM 2158 C C . PRO A 1 279 ? -0.365 -5.348 6.317 1.00 89.94 279 PRO A C 1
ATOM 2160 O O . PRO A 1 279 ? 0.606 -4.602 6.450 1.00 89.94 279 PRO A O 1
ATOM 2163 N N . THR A 1 280 ? -0.804 -5.734 5.121 1.00 84.25 280 THR A N 1
ATOM 2164 C CA . THR A 1 280 ? -0.198 -5.241 3.871 1.00 84.25 280 THR A CA 1
ATOM 2165 C C . THR A 1 280 ? -0.877 -3.970 3.363 1.00 84.25 280 THR A C 1
ATOM 2167 O O . THR A 1 280 ? -0.305 -3.272 2.530 1.00 84.25 280 THR A O 1
ATOM 2170 N N . GLU A 1 281 ? -2.064 -3.661 3.886 1.00 88.25 281 GLU A N 1
ATOM 2171 C CA . GLU A 1 281 ? -2.800 -2.415 3.697 1.00 88.25 281 GLU A CA 1
ATOM 2172 C C . GLU A 1 281 ? -3.031 -1.802 5.081 1.00 88.25 281 GLU A C 1
ATOM 2174 O O . GLU A 1 281 ? -3.877 -2.254 5.845 1.00 88.25 281 GLU A O 1
ATOM 2179 N N . LEU A 1 282 ? -2.231 -0.810 5.454 1.00 92.94 282 LEU A N 1
ATOM 2180 C CA . LEU A 1 282 ? -2.356 -0.132 6.739 1.00 92.94 282 LEU A CA 1
ATOM 2181 C C . LEU A 1 282 ? -2.563 1.349 6.451 1.00 92.94 282 LEU A C 1
ATOM 2183 O O . LEU A 1 282 ? -1.729 1.951 5.783 1.00 92.94 282 LEU A O 1
ATOM 2187 N N . ILE A 1 283 ? -3.678 1.937 6.882 1.00 92.75 283 ILE A N 1
ATOM 2188 C CA . ILE A 1 283 ? -4.032 3.313 6.507 1.00 92.75 283 ILE A CA 1
ATOM 2189 C C . ILE A 1 283 ? -4.487 4.099 7.734 1.00 92.75 283 ILE A C 1
ATOM 2191 O O . ILE A 1 283 ? -5.190 3.580 8.606 1.00 92.75 283 ILE A O 1
ATOM 2195 N N . TYR A 1 284 ? -4.059 5.359 7.801 1.00 94.50 284 TYR A N 1
ATOM 2196 C CA . TYR A 1 284 ? -4.442 6.301 8.847 1.00 94.50 284 TYR A CA 1
ATOM 2197 C C . TYR A 1 284 ? -4.455 7.746 8.325 1.00 94.50 284 TYR A C 1
ATOM 2199 O O . TYR A 1 284 ? -4.084 8.017 7.182 1.00 94.50 284 TYR A O 1
ATOM 2207 N N . GLY A 1 285 ? -4.862 8.697 9.168 1.00 92.19 285 GLY A N 1
ATOM 2208 C CA . GLY A 1 285 ? -4.978 10.112 8.797 1.00 92.19 285 GLY A CA 1
ATOM 2209 C C . GLY A 1 285 ? -3.639 10.817 8.541 1.00 92.19 285 GLY A C 1
ATOM 2210 O O . GLY A 1 285 ? -3.606 11.906 7.965 1.00 92.19 285 GLY A O 1
ATOM 2211 N N . TRP A 1 286 ? -2.531 10.217 8.972 1.00 90.06 286 TRP A N 1
ATOM 2212 C CA . TRP A 1 286 ? -1.166 10.669 8.724 1.00 90.06 286 TRP A CA 1
ATOM 2213 C C . TRP A 1 286 ? -0.205 9.478 8.727 1.00 90.06 286 TRP A C 1
ATOM 2215 O O . TRP A 1 286 ? -0.544 8.385 9.173 1.00 90.06 286 TRP A O 1
ATOM 2225 N N . ASP A 1 287 ? 0.997 9.703 8.208 1.00 88.25 287 ASP A N 1
ATOM 2226 C CA . ASP A 1 287 ? 2.018 8.675 8.043 1.00 88.25 287 ASP A CA 1
ATOM 2227 C C . ASP A 1 287 ? 2.745 8.396 9.371 1.00 88.25 287 ASP A C 1
ATOM 2229 O O . ASP A 1 287 ? 3.509 9.231 9.867 1.00 88.25 287 ASP A O 1
ATOM 2233 N N . VAL A 1 288 ? 2.473 7.229 9.962 1.00 87.56 288 VAL A N 1
ATOM 2234 C CA . VAL A 1 288 ? 2.910 6.875 11.322 1.00 87.56 288 VAL A CA 1
ATOM 2235 C C . VAL A 1 288 ? 4.248 6.151 11.393 1.00 87.56 288 VAL A C 1
ATOM 2237 O O . VAL A 1 288 ? 4.825 6.072 12.485 1.00 87.56 288 VAL A O 1
ATOM 2240 N N . ASP A 1 289 ? 4.720 5.615 10.271 1.00 83.75 289 ASP A N 1
ATOM 2241 C CA . ASP A 1 289 ? 5.905 4.761 10.182 1.00 83.75 289 ASP A CA 1
ATOM 2242 C C . ASP A 1 289 ? 6.881 5.192 9.074 1.00 83.75 289 ASP A C 1
ATOM 2244 O O . ASP A 1 289 ? 7.968 4.625 8.960 1.00 83.75 289 ASP A O 1
ATOM 2248 N N . GLY A 1 290 ? 6.559 6.252 8.331 1.00 81.75 290 GLY A N 1
ATOM 2249 C CA . GLY A 1 290 ? 7.382 6.776 7.258 1.00 81.75 290 GLY A CA 1
ATOM 2250 C C . GLY A 1 290 ? 7.360 5.823 6.060 1.00 81.75 290 GLY A C 1
ATOM 2251 O O . GLY A 1 290 ? 6.308 5.535 5.499 1.00 81.75 290 GLY A O 1
ATOM 2252 N N . PRO A 1 291 ? 8.517 5.291 5.642 1.00 70.00 291 PRO A N 1
ATOM 2253 C CA . PRO A 1 291 ? 8.576 4.334 4.540 1.00 70.00 291 PRO A CA 1
ATOM 2254 C C . PRO A 1 291 ? 8.003 2.933 4.850 1.00 70.00 291 PRO A C 1
ATOM 2256 O O . PRO A 1 291 ? 8.281 1.968 4.132 1.00 70.00 291 PRO A O 1
ATOM 2259 N N . GLY A 1 292 ? 7.249 2.783 5.938 1.00 75.44 292 GLY A N 1
ATOM 2260 C CA . GLY A 1 292 ? 6.671 1.516 6.351 1.00 75.44 292 GLY A CA 1
ATOM 2261 C C . GLY A 1 292 ? 5.365 1.174 5.619 1.00 75.44 292 GLY A C 1
ATOM 2262 O O . GLY A 1 292 ? 4.979 1.816 4.632 1.00 75.44 292 GLY A O 1
ATOM 2263 N N . PRO A 1 293 ? 4.672 0.105 6.054 1.00 76.38 293 PRO A N 1
ATOM 2264 C CA . PRO A 1 293 ? 3.394 -0.312 5.475 1.00 76.38 293 PRO A CA 1
ATOM 2265 C C . PRO A 1 293 ? 2.266 0.721 5.626 1.00 76.38 293 PRO A C 1
ATOM 2267 O O . PRO A 1 293 ? 1.311 0.649 4.848 1.00 76.38 293 PRO A O 1
ATOM 2270 N N . ALA A 1 294 ? 2.340 1.662 6.577 1.00 85.94 294 ALA A N 1
ATOM 2271 C CA . ALA A 1 294 ? 1.269 2.622 6.822 1.00 85.94 294 ALA A CA 1
ATOM 2272 C C . ALA A 1 294 ? 1.214 3.717 5.754 1.00 85.94 294 ALA A C 1
ATOM 2274 O O . ALA A 1 294 ? 2.230 4.267 5.337 1.00 85.94 294 ALA A O 1
ATOM 2275 N N . PHE A 1 295 ? 0.013 4.023 5.278 1.00 88.00 295 PHE A N 1
ATOM 2276 C CA . PHE A 1 295 ? -0.237 5.013 4.243 1.00 88.00 295 PHE A CA 1
ATOM 2277 C C . PHE A 1 295 ? -1.169 6.104 4.766 1.00 88.00 295 PHE A C 1
ATOM 2279 O O . PHE A 1 295 ? -2.163 5.826 5.435 1.00 88.00 295 PHE A O 1
ATOM 2286 N N . ALA A 1 296 ? -0.847 7.360 4.465 1.00 89.81 296 ALA A N 1
ATOM 2287 C CA . ALA A 1 296 ? -1.643 8.498 4.902 1.00 89.81 296 ALA A CA 1
ATOM 2288 C C . ALA A 1 296 ? -2.748 8.816 3.889 1.00 89.81 296 ALA A C 1
ATOM 2290 O O . ALA A 1 296 ? -2.449 9.228 2.765 1.00 89.81 296 ALA A O 1
ATOM 2291 N N . LEU A 1 297 ? -4.012 8.713 4.302 1.00 87.00 297 LEU A N 1
ATOM 2292 C CA . LEU A 1 297 ? -5.166 9.129 3.504 1.00 87.00 297 LEU A CA 1
ATOM 2293 C C . LEU A 1 297 ? -6.101 10.044 4.306 1.00 87.00 297 LEU A C 1
ATOM 2295 O O . LEU A 1 297 ? -6.387 9.822 5.480 1.00 87.00 297 LEU A O 1
ATOM 2299 N N . ALA A 1 298 ? -6.585 11.109 3.663 1.00 84.19 298 ALA A N 1
ATOM 2300 C CA . ALA A 1 298 ? -7.363 12.155 4.332 1.00 84.19 298 ALA A CA 1
ATOM 2301 C C . ALA A 1 298 ? -8.751 11.682 4.810 1.00 84.19 298 ALA A C 1
ATOM 2303 O O . ALA A 1 298 ? -9.286 12.207 5.788 1.00 84.19 298 ALA A O 1
ATOM 2304 N N . ASP A 1 299 ? -9.327 10.693 4.132 1.00 83.69 299 ASP A N 1
ATOM 2305 C CA . ASP A 1 299 ? -10.584 10.031 4.488 1.00 83.69 299 ASP A CA 1
ATOM 2306 C C . ASP A 1 299 ? -10.423 8.960 5.585 1.00 83.69 299 ASP A C 1
ATOM 2308 O O . ASP A 1 299 ? -11.417 8.392 6.013 1.00 83.69 299 ASP A O 1
ATOM 2312 N N . HIS A 1 300 ? -9.209 8.754 6.109 1.00 92.69 300 HIS A N 1
ATOM 2313 C CA . HIS A 1 300 ? -8.907 7.829 7.212 1.00 92.69 300 HIS A CA 1
ATOM 2314 C C . HIS A 1 300 ? -8.548 8.575 8.511 1.00 92.69 300 HIS A C 1
ATOM 2316 O O . HIS A 1 300 ? -7.744 8.129 9.329 1.00 92.69 300 HIS A O 1
ATOM 2322 N N . THR A 1 301 ? -9.116 9.770 8.707 1.00 92.88 301 THR A N 1
ATOM 2323 C CA . THR A 1 301 ? -8.857 10.612 9.894 1.00 92.88 301 THR A CA 1
ATOM 2324 C C . THR A 1 301 ? -9.735 10.274 11.098 1.00 92.88 301 THR A C 1
ATOM 2326 O O . THR A 1 301 ? -9.605 10.911 12.143 1.00 92.88 301 THR A O 1
ATOM 2329 N N . ASP A 1 302 ? -10.632 9.299 10.979 1.00 93.38 302 ASP A N 1
ATOM 2330 C CA . ASP A 1 302 ? -11.571 8.880 12.022 1.00 93.38 302 ASP A CA 1
ATOM 2331 C C . ASP A 1 302 ? -11.486 7.389 12.393 1.00 93.38 302 ASP A C 1
ATOM 2333 O O . ASP A 1 302 ? -12.104 6.987 13.381 1.00 93.38 302 ASP A O 1
ATOM 2337 N N . HIS A 1 303 ? -10.675 6.598 11.686 1.00 96.31 303 HIS A N 1
ATOM 2338 C CA . HIS A 1 303 ? -10.438 5.182 11.963 1.00 96.31 303 HIS A CA 1
ATOM 2339 C C . HIS A 1 303 ? -9.024 4.744 11.547 1.00 96.31 303 HIS A C 1
ATOM 2341 O O . HIS A 1 303 ? -8.345 5.415 10.776 1.00 96.31 303 HIS A O 1
ATOM 2347 N N . ILE A 1 304 ? -8.575 3.611 12.086 1.00 97.56 304 ILE A N 1
ATOM 2348 C CA . ILE A 1 304 ? -7.428 2.846 11.581 1.00 97.56 304 ILE A CA 1
ATOM 2349 C C . ILE A 1 304 ? -7.972 1.793 10.630 1.00 97.56 304 ILE A C 1
ATOM 2351 O O . ILE A 1 304 ? -8.777 0.977 11.070 1.00 97.56 304 ILE A O 1
ATOM 2355 N N . HIS A 1 305 ? -7.487 1.760 9.395 1.00 96.75 305 HIS A N 1
ATOM 2356 C CA . HIS A 1 305 ? -7.761 0.658 8.482 1.00 96.75 305 HIS A CA 1
ATOM 2357 C C . HIS A 1 305 ? -6.591 -0.325 8.491 1.00 96.75 305 HIS A C 1
ATOM 2359 O O . HIS A 1 305 ? -5.434 0.071 8.315 1.00 96.75 305 HIS A O 1
ATOM 2365 N N . ALA A 1 306 ? -6.887 -1.606 8.695 1.00 95.81 306 ALA A N 1
ATOM 2366 C CA . ALA A 1 306 ? -5.917 -2.691 8.635 1.00 95.81 306 ALA A CA 1
ATOM 2367 C C . ALA A 1 306 ? -6.459 -3.828 7.763 1.00 95.81 306 ALA A C 1
ATOM 2369 O O . ALA A 1 306 ? -7.355 -4.570 8.170 1.00 95.81 306 ALA A O 1
ATOM 2370 N N . GLY A 1 307 ? -5.877 -3.967 6.579 1.00 92.50 307 GLY A N 1
ATOM 2371 C CA . GLY A 1 307 ? -6.233 -4.919 5.547 1.00 92.50 307 GLY A CA 1
ATOM 2372 C C . GLY A 1 307 ? -5.076 -5.822 5.133 1.00 92.50 307 GLY A C 1
ATOM 2373 O O . GLY A 1 307 ? -3.887 -5.540 5.329 1.00 92.50 307 GLY A O 1
ATOM 2374 N N . PHE A 1 308 ? -5.450 -6.944 4.533 1.00 86.25 308 PHE A N 1
ATOM 2375 C CA . PHE A 1 308 ? -4.529 -7.897 3.955 1.00 86.25 308 PHE A CA 1
ATOM 2376 C C . PHE A 1 308 ? -4.825 -8.113 2.475 1.00 86.25 308 PHE A C 1
ATOM 2378 O O . PHE A 1 308 ? -5.948 -8.421 2.069 1.00 86.25 308 PHE A O 1
ATOM 2385 N N . GLY A 1 309 ? -3.762 -8.008 1.687 1.00 78.06 309 GLY A N 1
ATOM 2386 C CA . GLY A 1 309 ? -3.731 -8.362 0.282 1.00 78.06 309 GLY A CA 1
ATOM 2387 C C . GLY A 1 309 ? -4.150 -9.817 0.063 1.00 78.06 309 GLY A C 1
ATOM 2388 O O . GLY A 1 309 ? -4.080 -10.628 1.007 1.00 78.06 309 GLY A O 1
ATOM 2389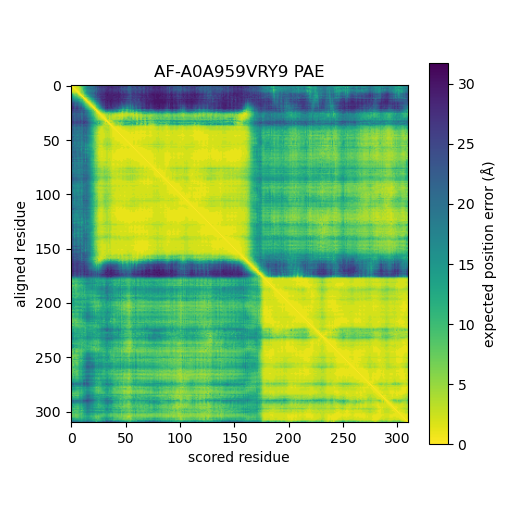 N N . PRO A 1 310 ? -4.634 -10.097 -1.165 1.00 65.25 310 PRO A N 1
ATOM 2390 C CA . PRO A 1 310 ? -5.284 -11.337 -1.542 1.00 65.25 310 PRO A CA 1
ATOM 2391 C C . PRO A 1 310 ? -4.419 -12.496 -1.189 1.00 65.25 310 PRO A C 1
ATOM 2393 O O . PRO A 1 310 ? -3.341 -12.613 -1.816 1.00 65.25 310 PRO A O 1
#

Foldseek 3Di:
DVVLVVLLPQQDDDDDDDDFPQFQFQKDFAWDPVCNVQDDPVLLVLLSQLCSLLVVPLLSSLLLVLQLCVQCSVVPPPDPVRQQQQNSNRHHPVLCQAQFAPQVPPLDGGSNDSSRSSNSLSSLCSVAQHNLVSQCVRPVDNVRSVSSSVSSVNGGDDMDTDTDDLPDPDPDPDPWQQAPVVLEAEPDCVVVVCVVVVQARSLVSSLNRVLSVPKRWYWDAFARRGDQADPNGHGDLSVNNFKTKTQAINNHGLLPVDCPHPQLVSLVVLQPDDPSNRASQWEACDDNSRNTSYHHDNSRSRIIMGGHGD

Mean predicted aligned error: 9.18 Å

Solvent-accessible surface area (backbone atoms only — not comparable to full-atom values): 16411 Å² total; per-residue (Å²): 97,66,73,54,66,75,63,48,83,65,56,49,92,79,77,96,79,87,80,83,82,86,58,36,51,41,48,55,69,44,49,21,88,93,41,43,89,74,58,55,69,74,55,53,54,30,28,33,49,27,18,26,44,53,55,46,48,78,65,32,27,27,40,49,54,22,41,20,42,74,59,28,55,69,41,59,89,59,50,75,65,52,23,58,62,28,18,29,53,54,45,48,69,65,50,49,73,74,35,34,22,41,45,81,70,85,84,56,75,47,49,60,39,60,38,19,32,42,28,16,51,38,47,46,28,57,69,33,54,37,67,61,54,20,40,30,72,78,38,90,40,72,71,54,32,53,48,31,55,54,40,12,64,64,38,49,48,59,65,47,72,43,79,62,81,86,80,74,80,74,87,65,95,58,98,56,86,53,64,39,61,96,23,52,43,62,75,42,72,48,38,55,49,32,59,76,70,64,55,44,36,65,70,53,53,46,51,47,8,57,47,26,76,80,37,36,37,30,33,56,30,30,29,72,36,38,45,56,53,39,98,49,63,37,78,29,42,23,57,68,11,28,23,41,27,40,30,22,28,70,80,43,41,22,62,47,76,47,89,83,28,57,39,45,52,51,56,46,50,47,57,65,42,58,86,93,70,33,47,53,38,26,37,21,51,52,64,76,60,58,46,39,52,34,38,59,37,82,92,27,41,47,28,39,40,44,20,42,47,69

Radius of gyration: 19.95 Å; Cα contacts (8 Å, |Δi|>4): 599; chains: 1; bounding box: 52×36×54 Å

pLDDT: mean 83.98, std 16.99, range [35.03, 98.31]

Nearest PDB structures (foldseek):
  3w6e-assembly3_C  TM=7.475E-01  e=1.448E-03  Ralstonia sp. A-471
  3w6d-assembly4_D  TM=7.472E-01  e=1.878E-03  Ralstonia sp. A-471
  3w6f-assembly2_B  TM=7.507E-01  e=3.883E-03  Ralstonia sp. A-471
  1d0l-assembly1_A  TM=6.987E-01  e=1.041E-02  Escherichia coli
  1qdt-assembly1_A  TM=6.950E-01  e=1.661E-02  Escherichia coli

Sequence (310 aa):
VQDVLDKAACYGDLGDTVEADEQLKNYICQASDARVLEIPNYYMRGFEDAASRYGLGKRGIWVLAAVARLESDYGRGMTPQQLKDTGPMGLSREEWKKYGVDGDGDGYVERDEPWDGIATFARLLWSQPTLEEGLFEHNHATWYVEAAVQDAGRIAGDCQAVKTDWNIAYPVPTNSTEINWDNLQVLNPAAQEDIQNGLIDQRVINLLAILTQKYSLLISALRSDHSQMTASGNVSNHYYGRAMDIAAVNGVPCTDQSADSPCTEVIKILATLPDGIKPTELIYGWDVDGPGPAFALADHTDHIHAGFGP

Secondary structure (DSSP, 8-state):
-HHHHTT-TT-PPP--------S-EEEEE---TTTTTTS-HHHHHHHHHHHHHTT-HHHHHHHHHHHHHHHHSTTTT--HHHHHHHTTTT--HHHHHHH---SSSSS---TT-HHHHHHHHHHHHHTSSSHHHHHHHH---HHHHHHHHHHHHHH---EEEEE-----------S--S--GGGEEESSHHHHHHHHTT-S-HHHHHHHHHHTTT--EEEEESSTTS-SB-TTSSBPTTTTT-EEEEEEETTEETT---TTSHHHHHHHHHHTSPTTTS-SEEEESS-SSSSSSEEE-GGGSS-EEEE---